Protein AF-A0A535IVY0-F1 (afdb_monomer_lite)

Structure (mmCIF, N/CA/C/O backbone):
data_AF-A0A535IVY0-F1
#
_entry.id   AF-A0A535IVY0-F1
#
loop_
_atom_site.group_PDB
_atom_site.id
_atom_site.type_symbol
_atom_site.label_atom_id
_atom_site.label_alt_id
_atom_site.label_comp_id
_atom_site.label_asym_id
_atom_site.label_entity_id
_atom_site.label_seq_id
_atom_site.pdbx_PDB_ins_code
_atom_site.Cartn_x
_atom_site.Cartn_y
_atom_site.Cartn_z
_atom_site.occupancy
_atom_site.B_iso_or_equiv
_atom_site.auth_seq_id
_atom_site.auth_comp_id
_atom_site.auth_asym_id
_atom_site.auth_atom_id
_atom_site.pdbx_PDB_model_num
ATOM 1 N N . MET A 1 1 ? -4.125 19.158 5.532 1.00 38.88 1 MET A N 1
ATOM 2 C CA . MET A 1 1 ? -4.877 18.441 4.477 1.00 38.88 1 MET A CA 1
ATOM 3 C C . MET A 1 1 ? -4.078 18.517 3.187 1.00 38.88 1 MET A C 1
ATOM 5 O O . MET A 1 1 ? -4.026 19.608 2.637 1.00 38.88 1 MET A O 1
ATOM 9 N N . PRO A 1 2 ? -3.445 17.437 2.695 1.00 44.94 2 PRO A N 1
ATOM 10 C CA . PRO A 1 2 ? -3.059 17.399 1.290 1.00 44.94 2 PRO A CA 1
ATOM 11 C C . PRO A 1 2 ? -4.347 17.344 0.459 1.00 44.94 2 PRO A C 1
ATOM 13 O O . PRO A 1 2 ? -5.183 16.457 0.659 1.00 44.94 2 PRO A O 1
ATOM 16 N N . SER A 1 3 ? -4.539 18.325 -0.420 1.00 52.81 3 SER A N 1
ATOM 17 C CA . SER A 1 3 ? -5.663 18.374 -1.357 1.00 52.81 3 SER A CA 1
ATOM 18 C C . SER A 1 3 ? -5.655 17.147 -2.284 1.00 52.81 3 SER A C 1
ATOM 20 O O . SER A 1 3 ? -4.647 16.450 -2.422 1.00 52.81 3 SER A O 1
ATOM 22 N N . ARG A 1 4 ? -6.787 16.858 -2.948 1.00 54.03 4 ARG A N 1
ATOM 23 C CA . ARG A 1 4 ? -6.823 15.827 -4.011 1.00 54.03 4 ARG A CA 1
ATOM 24 C C . ARG A 1 4 ? -5.786 16.125 -5.100 1.00 54.03 4 ARG A C 1
ATOM 26 O O . ARG A 1 4 ? -5.115 15.215 -5.565 1.00 54.03 4 ARG A O 1
ATOM 33 N N . GLU A 1 5 ? -5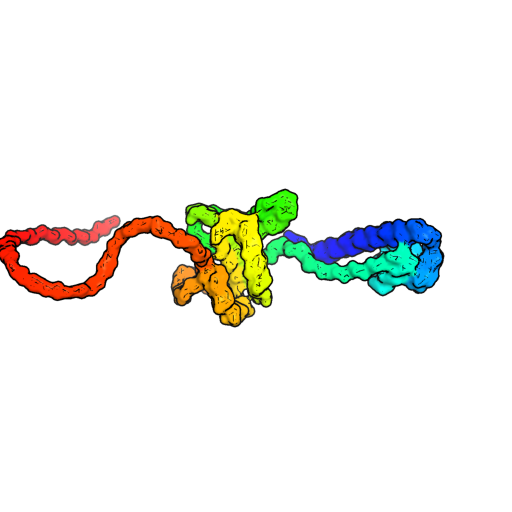.639 17.403 -5.420 1.00 56.72 5 GLU A N 1
ATOM 34 C CA . GLU A 1 5 ? -4.628 18.001 -6.294 1.00 56.72 5 GLU A CA 1
ATOM 35 C C . GLU A 1 5 ? -3.201 17.573 -5.905 1.00 56.72 5 GLU A C 1
ATOM 37 O O . GLU A 1 5 ? -2.540 16.897 -6.693 1.00 56.72 5 GLU A O 1
ATOM 42 N N . GLY A 1 6 ? -2.797 17.763 -4.642 1.00 72.06 6 GLY A N 1
ATOM 43 C CA . GLY A 1 6 ? -1.487 17.317 -4.151 1.00 72.06 6 GLY A CA 1
ATOM 44 C C . GLY A 1 6 ? -1.231 15.803 -4.263 1.00 72.06 6 GLY A C 1
ATOM 45 O O . GLY A 1 6 ? -0.081 15.381 -4.370 1.00 72.06 6 GLY A O 1
ATOM 46 N N . ARG A 1 7 ? -2.272 14.952 -4.298 1.00 69.12 7 ARG A N 1
ATOM 47 C CA . ARG A 1 7 ? -2.096 13.508 -4.570 1.00 69.12 7 ARG A CA 1
ATOM 48 C C . ARG A 1 7 ? -1.786 13.226 -6.040 1.00 69.12 7 ARG A C 1
ATOM 50 O O . ARG A 1 7 ? -0.961 12.357 -6.318 1.00 69.12 7 ARG A O 1
ATOM 57 N N . PHE A 1 8 ? -2.419 13.941 -6.971 1.00 79.12 8 PHE A N 1
ATOM 58 C CA . PHE A 1 8 ? -2.124 13.813 -8.402 1.00 79.12 8 PHE A CA 1
ATOM 59 C C . PHE A 1 8 ? -0.727 14.350 -8.735 1.00 79.12 8 PHE A C 1
ATOM 61 O O . PHE A 1 8 ? 0.003 13.722 -9.503 1.00 79.12 8 PHE A O 1
ATOM 68 N N . GLU A 1 9 ? -0.303 15.439 -8.092 1.00 81.81 9 GLU A N 1
ATOM 69 C CA . GLU A 1 9 ? 1.069 15.952 -8.186 1.00 81.81 9 GLU A CA 1
ATOM 70 C C . GLU A 1 9 ? 2.090 14.942 -7.649 1.00 81.81 9 GLU A C 1
ATOM 72 O O . GLU A 1 9 ? 3.038 14.589 -8.350 1.00 81.81 9 GLU A O 1
ATOM 77 N N . GLN A 1 10 ? 1.876 14.397 -6.445 1.00 79.62 10 GLN A N 1
ATOM 78 C CA . GLN A 1 10 ? 2.749 13.369 -5.867 1.00 79.62 10 GLN A CA 1
ATOM 79 C C . GLN A 1 10 ? 2.831 12.111 -6.742 1.00 79.62 10 GLN A C 1
ATOM 81 O O . GLN A 1 10 ? 3.927 11.584 -6.944 1.00 79.62 10 GLN A O 1
ATOM 86 N N . ALA A 1 11 ? 1.707 11.657 -7.306 1.00 85.56 11 ALA A N 1
ATOM 87 C CA . ALA A 1 11 ? 1.678 10.546 -8.256 1.00 85.56 11 ALA A CA 1
ATOM 88 C C . ALA A 1 11 ? 2.458 10.874 -9.541 1.00 85.56 11 ALA A C 1
ATOM 90 O O . ALA A 1 11 ? 3.234 10.047 -10.015 1.00 85.56 11 ALA A O 1
ATOM 91 N N . THR A 1 12 ? 2.338 12.100 -10.058 1.00 88.62 12 THR A N 1
ATOM 92 C CA . THR A 1 12 ? 3.088 12.576 -11.233 1.00 88.62 12 THR A CA 1
ATOM 93 C C . THR A 1 12 ? 4.595 12.627 -10.959 1.00 88.62 12 THR A C 1
ATOM 95 O O . THR A 1 12 ? 5.395 12.165 -11.772 1.00 88.62 12 THR A O 1
ATOM 98 N N . LEU A 1 13 ? 5.009 13.122 -9.789 1.00 87.50 13 LEU A N 1
ATOM 99 C CA . LEU A 1 13 ? 6.412 13.145 -9.354 1.00 87.50 13 LEU A CA 1
ATOM 100 C C . LEU A 1 13 ? 6.969 11.737 -9.087 1.00 87.50 13 LEU A C 1
ATOM 102 O O . LEU A 1 13 ? 8.152 11.481 -9.317 1.00 87.50 13 LEU A O 1
ATOM 106 N N . ALA A 1 14 ? 6.145 10.808 -8.598 1.00 88.12 14 ALA A N 1
ATOM 107 C CA . ALA A 1 14 ? 6.514 9.400 -8.471 1.00 88.12 14 ALA A CA 1
ATOM 108 C C . ALA A 1 14 ? 6.694 8.744 -9.852 1.00 88.12 14 ALA A C 1
ATOM 110 O O . ALA A 1 14 ? 7.727 8.122 -10.087 1.00 88.12 14 ALA A O 1
ATOM 111 N N . ALA A 1 15 ? 5.761 8.961 -10.785 1.00 90.38 15 ALA A N 1
ATOM 112 C CA . ALA A 1 15 ? 5.838 8.449 -12.152 1.00 90.38 15 ALA A CA 1
ATOM 113 C C . ALA A 1 15 ? 7.077 8.970 -12.900 1.00 90.38 15 ALA A C 1
ATOM 115 O O . ALA A 1 15 ? 7.814 8.176 -13.481 1.00 90.38 15 ALA A O 1
ATOM 116 N N . ARG A 1 16 ? 7.378 10.276 -12.814 1.00 90.94 16 ARG A N 1
ATOM 117 C CA . ARG A 1 16 ? 8.600 10.866 -13.399 1.00 90.94 16 ARG A CA 1
ATOM 118 C C . ARG A 1 16 ? 9.877 10.222 -12.847 1.00 90.94 16 ARG A C 1
ATOM 120 O O . ARG A 1 16 ? 10.748 9.847 -13.623 1.00 90.94 16 ARG A O 1
ATOM 127 N N . ARG A 1 17 ? 9.974 10.025 -11.526 1.00 91.00 17 ARG A N 1
ATOM 128 C CA . ARG A 1 17 ? 11.118 9.324 -10.903 1.00 91.00 17 ARG A CA 1
ATOM 129 C C . ARG A 1 17 ? 11.207 7.851 -11.318 1.00 91.00 17 ARG A C 1
ATOM 131 O O . ARG A 1 17 ? 12.311 7.340 -11.473 1.00 91.00 17 ARG A O 1
ATOM 138 N N . GLY A 1 18 ? 10.067 7.191 -11.527 1.00 93.25 18 GLY A N 1
ATOM 139 C CA . GLY A 1 18 ? 10.001 5.839 -12.083 1.00 93.25 18 GLY A CA 1
ATOM 140 C C . GLY A 1 18 ? 10.541 5.762 -13.513 1.00 93.25 18 GLY A C 1
ATOM 141 O O . GLY A 1 18 ? 11.357 4.893 -13.800 1.00 93.25 18 GLY A O 1
ATOM 142 N N . LEU A 1 19 ? 10.156 6.703 -14.383 1.00 93.94 19 LEU A N 1
ATOM 143 C CA . LEU A 1 19 ? 10.637 6.773 -15.769 1.00 93.94 19 LEU A CA 1
ATOM 144 C C . LEU A 1 19 ? 12.146 7.040 -15.864 1.00 93.94 19 LEU A C 1
ATOM 146 O O . LEU A 1 19 ? 12.805 6.417 -16.690 1.00 93.94 19 LEU A O 1
ATOM 150 N N . VAL A 1 20 ? 12.703 7.911 -15.012 1.00 95.00 20 VAL A N 1
ATOM 151 C CA . VAL A 1 20 ? 14.161 8.138 -14.947 1.00 95.00 20 VAL A CA 1
ATOM 152 C C . VAL A 1 20 ? 14.895 6.853 -14.559 1.00 95.00 20 VAL A C 1
ATOM 154 O O . VAL A 1 20 ? 15.796 6.430 -15.277 1.00 95.00 20 VAL A O 1
ATOM 157 N N . ARG A 1 21 ? 14.460 6.175 -13.487 1.00 96.06 21 ARG A N 1
ATOM 158 C CA . ARG A 1 21 ? 15.073 4.912 -13.042 1.00 96.06 21 ARG A CA 1
ATOM 159 C C . ARG A 1 21 ? 14.985 3.810 -14.101 1.00 96.06 21 ARG A C 1
ATOM 161 O O . ARG A 1 21 ? 15.971 3.130 -14.358 1.00 96.06 21 ARG A O 1
ATOM 168 N N . PHE A 1 22 ? 13.827 3.665 -14.743 1.00 96.25 22 PHE A N 1
ATOM 169 C CA . PHE A 1 22 ? 13.648 2.726 -15.850 1.00 96.25 22 PHE A CA 1
ATOM 170 C C . PHE A 1 22 ? 14.594 3.044 -17.021 1.00 96.25 22 PHE A C 1
ATOM 172 O O . PHE A 1 22 ? 15.202 2.140 -17.589 1.00 96.25 22 PHE A O 1
ATOM 179 N N . GLY A 1 23 ? 14.766 4.328 -17.356 1.00 97.62 23 GLY A N 1
ATOM 180 C CA . GLY A 1 23 ? 15.717 4.776 -18.373 1.00 97.62 23 GLY A CA 1
ATOM 181 C C . GLY A 1 23 ? 17.166 4.401 -18.052 1.00 97.62 23 GLY A C 1
ATOM 182 O O . GLY A 1 23 ? 17.882 3.905 -18.924 1.00 97.62 23 GLY A O 1
ATOM 183 N N . GLU A 1 24 ? 17.585 4.566 -16.796 1.00 98.00 24 GLU A N 1
ATOM 184 C CA . GLU A 1 24 ? 18.908 4.154 -16.311 1.00 98.00 24 GLU A CA 1
ATOM 185 C C . GLU A 1 24 ? 19.113 2.631 -16.382 1.00 98.00 24 GLU A C 1
ATOM 187 O O . GLU A 1 24 ? 20.182 2.175 -16.792 1.00 98.00 24 GLU A O 1
ATOM 192 N N . GLU A 1 25 ? 18.099 1.840 -16.018 1.00 98.19 25 GLU A N 1
ATOM 193 C CA . GLU A 1 25 ? 18.123 0.373 -16.101 1.00 98.19 25 GLU A CA 1
ATOM 194 C C . GLU A 1 25 ? 18.220 -0.114 -17.555 1.00 98.19 25 GLU A C 1
ATOM 196 O O . GLU A 1 25 ? 19.098 -0.921 -17.868 1.00 98.19 25 GLU A O 1
ATOM 201 N N . VAL A 1 26 ? 17.410 0.445 -18.464 1.00 98.31 26 VAL A N 1
ATOM 202 C CA . VAL A 1 26 ? 17.487 0.178 -19.913 1.00 98.31 26 VAL A CA 1
ATOM 203 C C . VAL A 1 26 ? 18.855 0.562 -20.475 1.00 98.31 26 VAL A C 1
ATOM 205 O O . VAL A 1 26 ? 19.455 -0.222 -21.209 1.00 98.31 26 VAL A O 1
ATOM 208 N N . ARG A 1 27 ? 19.383 1.742 -20.120 1.00 98.44 27 ARG A N 1
ATOM 209 C CA . ARG A 1 27 ? 20.702 2.198 -20.581 1.00 98.44 27 ARG A CA 1
ATOM 210 C C . ARG A 1 27 ? 21.813 1.255 -20.128 1.00 98.44 27 ARG A C 1
ATOM 212 O O . ARG A 1 27 ? 22.711 0.979 -20.920 1.00 98.44 27 ARG A O 1
ATOM 219 N N . ARG A 1 28 ? 21.761 0.784 -18.877 1.00 98.50 28 ARG A N 1
ATOM 220 C CA . ARG A 1 28 ? 22.737 -0.160 -18.319 1.00 98.50 28 ARG A CA 1
ATOM 221 C C . ARG A 1 28 ? 22.679 -1.492 -19.066 1.00 98.50 28 ARG A C 1
ATOM 223 O O . ARG A 1 28 ? 23.656 -1.837 -19.718 1.00 98.50 28 ARG A O 1
ATOM 230 N N . ALA A 1 29 ? 21.511 -2.135 -19.112 1.00 98.00 29 ALA A N 1
ATOM 231 C CA . ALA A 1 29 ? 21.322 -3.406 -19.816 1.00 98.00 29 ALA A CA 1
ATOM 232 C C . ALA A 1 29 ? 21.724 -3.328 -21.302 1.00 98.00 29 ALA A C 1
ATOM 234 O O . ALA A 1 29 ? 22.368 -4.235 -21.825 1.00 98.00 29 ALA A O 1
ATOM 235 N N . ARG A 1 30 ? 21.427 -2.209 -21.982 1.00 98.50 30 ARG A N 1
ATOM 236 C CA . ARG A 1 30 ? 21.858 -1.983 -23.368 1.00 98.50 30 ARG A CA 1
ATOM 237 C C . ARG A 1 30 ? 23.383 -1.954 -23.514 1.00 98.50 30 ARG A C 1
ATOM 239 O O . ARG A 1 30 ? 23.905 -2.503 -24.484 1.00 98.50 30 ARG A O 1
ATOM 246 N N . LEU A 1 31 ? 24.082 -1.263 -22.611 1.00 98.31 31 LEU A N 1
ATOM 247 C CA . LEU A 1 31 ? 25.542 -1.151 -22.636 1.00 98.31 31 LEU A CA 1
ATOM 248 C C . LEU A 1 31 ? 26.210 -2.480 -22.269 1.00 98.31 31 LEU A C 1
ATOM 250 O O . LEU A 1 31 ? 27.139 -2.879 -22.965 1.00 98.31 31 LEU A O 1
ATOM 254 N N . ASP A 1 32 ? 25.683 -3.190 -21.270 1.00 98.06 32 ASP A N 1
ATOM 255 C CA . ASP A 1 32 ? 26.150 -4.521 -20.865 1.00 98.06 32 ASP A CA 1
ATOM 256 C C . ASP A 1 32 ? 25.985 -5.544 -22.010 1.00 98.06 32 ASP A C 1
ATOM 258 O O . ASP A 1 32 ? 26.857 -6.379 -22.240 1.00 98.06 32 ASP A O 1
ATOM 262 N N . ALA A 1 33 ? 24.910 -5.425 -22.800 1.00 96.62 33 ALA A N 1
ATOM 263 C CA . ALA A 1 33 ? 24.676 -6.210 -24.016 1.00 96.62 33 ALA A CA 1
ATOM 264 C C . ALA A 1 33 ? 25.460 -5.720 -25.259 1.00 96.62 33 ALA A C 1
ATOM 266 O O . ALA A 1 33 ? 25.274 -6.254 -26.355 1.00 96.62 33 ALA A O 1
ATOM 267 N N . GLY A 1 34 ? 26.297 -4.680 -25.142 1.00 97.81 34 GLY A N 1
ATOM 268 C CA . GLY A 1 34 ? 27.083 -4.124 -26.254 1.00 97.81 34 GLY A CA 1
ATOM 269 C C . GLY A 1 34 ? 26.254 -3.485 -27.381 1.00 97.81 34 GLY A C 1
ATOM 270 O O . GLY A 1 34 ? 26.737 -3.327 -28.505 1.00 97.81 34 GLY A O 1
ATOM 271 N N . LEU A 1 35 ? 24.992 -3.129 -27.126 1.00 97.94 35 LEU A N 1
ATOM 272 C CA . LEU A 1 35 ? 24.062 -2.638 -28.143 1.00 97.94 35 LEU A CA 1
ATOM 273 C C . LEU A 1 35 ? 24.146 -1.111 -28.308 1.00 97.94 35 LEU A C 1
ATOM 275 O O . LEU A 1 35 ? 24.165 -0.351 -27.339 1.00 97.94 35 LEU A O 1
ATOM 279 N N . SER A 1 36 ? 24.096 -0.621 -29.549 1.00 98.44 36 SER A N 1
ATOM 280 C CA . SER A 1 36 ? 23.872 0.807 -29.821 1.00 98.44 36 SER A CA 1
ATOM 281 C C . SER A 1 36 ? 22.390 1.176 -29.660 1.00 98.44 36 SER A C 1
ATOM 283 O O . SER A 1 36 ? 21.510 0.328 -29.830 1.00 98.44 36 SER A O 1
ATOM 285 N N . GLN A 1 37 ? 22.086 2.452 -29.385 1.00 98.44 37 GLN A N 1
ATOM 286 C CA . GLN A 1 37 ? 20.694 2.938 -29.332 1.00 98.44 37 GLN A CA 1
ATOM 287 C C . GLN A 1 37 ? 19.945 2.691 -30.654 1.00 98.44 37 GLN A C 1
ATOM 289 O O . GLN A 1 37 ? 18.758 2.376 -30.638 1.00 98.44 37 GLN A O 1
ATOM 294 N N . THR A 1 38 ? 20.638 2.764 -31.796 1.00 98.50 38 THR A N 1
ATOM 295 C CA . THR A 1 38 ? 20.079 2.425 -33.115 1.00 98.50 38 THR A CA 1
ATOM 296 C C . THR A 1 38 ? 19.689 0.954 -33.208 1.00 98.50 38 THR A C 1
ATOM 298 O O . THR A 1 38 ? 18.585 0.651 -33.649 1.00 98.50 38 THR A O 1
ATOM 301 N N . ARG A 1 39 ? 20.553 0.035 -32.753 1.00 98.25 39 ARG A N 1
ATOM 302 C CA . ARG A 1 39 ? 20.271 -1.407 -32.788 1.00 98.25 39 ARG A CA 1
ATOM 303 C C . ARG A 1 39 ? 19.138 -1.789 -31.833 1.00 98.25 39 ARG A C 1
ATOM 305 O O . ARG A 1 39 ? 18.248 -2.527 -32.236 1.00 98.25 39 ARG A O 1
ATOM 312 N N . ALA A 1 40 ? 19.126 -1.237 -30.619 1.00 98.00 40 ALA A N 1
ATOM 313 C CA . ALA A 1 40 ? 18.025 -1.425 -29.672 1.00 98.00 40 ALA A CA 1
ATOM 314 C C . ALA A 1 40 ? 16.696 -0.860 -30.214 1.00 98.00 40 ALA A C 1
ATOM 316 O O . ALA A 1 40 ? 15.660 -1.512 -30.107 1.00 98.00 40 ALA A O 1
ATOM 317 N N . GLY A 1 41 ? 16.731 0.316 -30.852 1.00 98.06 41 GLY A N 1
ATOM 318 C CA . GLY A 1 41 ? 15.558 0.937 -31.471 1.00 98.06 41 GLY A CA 1
ATOM 319 C C . GLY A 1 41 ? 14.965 0.087 -32.593 1.00 98.06 41 GLY A C 1
ATOM 320 O O . GLY A 1 41 ? 13.769 -0.199 -32.565 1.00 98.06 41 GLY A O 1
ATOM 321 N N . LEU A 1 42 ? 15.803 -0.391 -33.520 1.00 98.12 42 LEU A N 1
ATOM 322 C CA . LEU A 1 42 ? 15.385 -1.301 -34.594 1.00 98.12 42 LEU A CA 1
ATOM 323 C C . LEU A 1 42 ? 14.717 -2.567 -34.036 1.00 98.12 42 LEU A C 1
ATOM 325 O O . LEU A 1 42 ? 13.613 -2.899 -34.461 1.00 98.12 42 LEU A O 1
ATOM 329 N N . SER A 1 43 ? 15.325 -3.218 -33.038 1.00 97.44 43 SER A N 1
ATOM 330 C CA . SER A 1 43 ? 14.760 -4.410 -32.386 1.00 97.44 43 SER A CA 1
ATOM 331 C C . SER A 1 43 ? 13.430 -4.143 -31.664 1.00 97.44 43 SER A C 1
ATOM 333 O O . SER A 1 43 ? 12.562 -5.011 -31.630 1.00 97.44 43 SER A O 1
ATOM 335 N N . ALA A 1 44 ? 13.244 -2.946 -31.101 1.00 97.25 44 ALA A N 1
ATOM 336 C CA . ALA A 1 44 ? 12.018 -2.539 -30.410 1.00 97.25 44 ALA A CA 1
ATOM 337 C C . ALA A 1 44 ? 10.945 -1.914 -31.332 1.00 97.25 44 ALA A C 1
ATOM 339 O O . ALA A 1 44 ? 9.837 -1.613 -30.874 1.00 97.25 44 ALA A O 1
ATOM 340 N N . GLY A 1 45 ? 11.254 -1.690 -32.615 1.00 97.31 45 GLY A N 1
ATOM 341 C CA . GLY A 1 45 ? 10.378 -0.996 -33.563 1.00 97.31 45 GLY A CA 1
ATOM 342 C C . GLY A 1 45 ? 10.185 0.497 -33.257 1.00 97.31 45 GLY A C 1
ATOM 343 O O . GLY A 1 45 ? 9.083 1.017 -33.432 1.00 97.31 45 GLY A O 1
ATOM 344 N N . VAL A 1 46 ? 11.224 1.181 -32.762 1.00 96.75 46 VAL A N 1
ATOM 345 C CA . VAL A 1 46 ? 11.224 2.622 -32.434 1.00 96.75 46 VAL A CA 1
ATOM 346 C C . VAL A 1 46 ? 12.501 3.316 -32.930 1.00 96.75 46 VAL A C 1
ATOM 348 O O . VAL A 1 46 ? 13.506 2.675 -33.226 1.00 96.75 46 VAL A O 1
ATOM 351 N N . SER A 1 47 ? 12.504 4.649 -33.016 1.00 97.44 47 SER A N 1
ATOM 352 C CA . SER A 1 47 ? 13.705 5.386 -33.437 1.00 97.44 47 SER A CA 1
ATOM 353 C C . SER A 1 47 ? 14.790 5.407 -32.350 1.00 97.44 47 SER A C 1
ATOM 355 O O . SER A 1 47 ? 14.492 5.399 -31.154 1.00 97.44 47 SER A O 1
ATOM 357 N N . HIS A 1 48 ? 16.062 5.526 -32.749 1.00 97.31 48 HIS A N 1
ATOM 358 C CA . HIS A 1 48 ? 17.178 5.707 -31.805 1.00 97.31 48 HIS A CA 1
ATOM 359 C C . HIS A 1 48 ? 16.959 6.933 -30.892 1.00 97.31 48 HIS A C 1
ATOM 361 O O . HIS A 1 48 ? 17.300 6.912 -29.713 1.00 97.31 48 HIS A O 1
ATOM 367 N N . THR A 1 49 ? 16.333 7.995 -31.415 1.00 97.25 49 THR A N 1
ATOM 368 C CA . THR A 1 49 ? 15.986 9.207 -30.661 1.00 97.25 49 THR A CA 1
ATOM 369 C C . THR A 1 49 ? 14.933 8.920 -29.591 1.00 97.25 49 THR A C 1
ATOM 371 O O . THR A 1 49 ? 14.994 9.488 -28.502 1.00 97.25 49 THR A O 1
ATOM 374 N N . GLN A 1 50 ? 13.983 8.020 -29.865 1.00 96.44 50 GLN A N 1
ATOM 375 C CA . GLN A 1 50 ? 13.018 7.563 -28.868 1.00 96.44 50 GLN A CA 1
ATOM 376 C C . GLN A 1 50 ? 13.705 6.727 -27.780 1.00 96.44 50 GLN A C 1
ATOM 378 O O . GLN A 1 50 ? 13.458 6.987 -26.606 1.00 96.44 50 GLN A O 1
ATOM 383 N N . VAL A 1 51 ? 14.626 5.822 -28.137 1.00 97.56 51 VAL A N 1
ATOM 384 C CA . VAL A 1 51 ? 15.468 5.098 -27.159 1.00 97.56 51 VAL A CA 1
ATOM 385 C C . VAL A 1 51 ? 16.254 6.077 -26.279 1.00 97.56 51 VAL A C 1
ATOM 387 O O . VAL A 1 51 ? 16.199 5.984 -25.059 1.00 97.56 51 VAL A O 1
ATOM 390 N N . SER A 1 52 ? 16.893 7.089 -26.872 1.00 97.81 52 SER A N 1
ATOM 391 C CA . SER A 1 52 ? 17.636 8.121 -26.135 1.00 97.81 52 SER A CA 1
ATOM 392 C C . SER A 1 52 ? 16.761 8.899 -25.136 1.00 97.81 52 SER A C 1
ATOM 394 O O . SER A 1 52 ? 17.141 9.082 -23.979 1.00 97.81 52 SER A O 1
ATOM 396 N N . ARG A 1 53 ? 15.535 9.288 -25.523 1.00 96.81 53 ARG A N 1
ATOM 397 C CA . ARG A 1 53 ? 14.575 9.944 -24.609 1.00 96.81 53 ARG A CA 1
ATOM 398 C C . ARG A 1 53 ? 14.027 9.015 -23.519 1.00 96.81 53 ARG A C 1
ATOM 400 O O . ARG A 1 53 ? 13.603 9.507 -22.476 1.00 96.81 53 ARG A O 1
ATOM 407 N N . ILE A 1 54 ? 13.988 7.703 -23.755 1.00 96.50 54 ILE A N 1
ATOM 408 C CA . ILE A 1 54 ? 13.638 6.703 -22.732 1.00 96.50 54 ILE A CA 1
ATOM 409 C C . ILE A 1 54 ? 14.774 6.591 -21.720 1.00 96.50 54 ILE A C 1
ATOM 411 O O . ILE A 1 54 ? 14.525 6.728 -20.529 1.00 96.50 54 ILE A O 1
ATOM 415 N N . GLU A 1 55 ? 16.014 6.432 -22.187 1.00 98.00 55 GLU A N 1
ATOM 416 C CA . GLU A 1 55 ? 17.209 6.348 -21.335 1.00 98.00 55 GLU A CA 1
ATOM 417 C C . GLU A 1 55 ? 17.430 7.604 -20.483 1.00 98.00 55 GLU A C 1
ATOM 419 O O . GLU A 1 55 ? 17.948 7.516 -19.375 1.00 98.00 55 GLU A O 1
ATOM 424 N N . ALA A 1 56 ? 17.007 8.770 -20.978 1.00 96.06 56 ALA A N 1
ATOM 425 C CA . ALA A 1 56 ? 17.025 10.033 -20.242 1.00 96.06 56 ALA A CA 1
ATOM 426 C C . ALA A 1 56 ? 15.785 10.272 -19.349 1.00 96.06 56 ALA A C 1
ATOM 428 O O . ALA A 1 56 ? 15.689 11.324 -18.718 1.00 96.06 56 ALA A O 1
ATOM 429 N N . GLY A 1 57 ? 14.795 9.370 -19.339 1.00 94.31 57 GLY A N 1
ATOM 430 C CA . GLY A 1 57 ? 13.538 9.536 -18.595 1.00 94.31 57 GLY A CA 1
ATOM 431 C C . GLY A 1 57 ? 12.675 10.733 -19.028 1.00 94.31 57 GLY A C 1
ATOM 432 O O . GLY A 1 57 ? 11.780 11.143 -18.290 1.00 94.31 57 GLY A O 1
ATOM 433 N N . SER A 1 58 ? 12.931 11.320 -20.203 1.00 92.88 58 SER A N 1
ATOM 434 C CA . SER A 1 58 ? 12.365 12.610 -20.634 1.00 92.88 58 SER A CA 1
ATOM 435 C C . SER A 1 58 ? 11.079 12.498 -21.467 1.00 92.88 58 SER A C 1
ATOM 437 O O . SER A 1 58 ? 10.439 13.507 -21.768 1.00 92.88 58 SER A O 1
ATOM 439 N N . SER A 1 59 ? 10.651 11.280 -21.815 1.00 85.69 59 SER A N 1
ATOM 440 C CA . SER A 1 59 ? 9.395 11.035 -22.542 1.00 85.69 59 SER A CA 1
ATOM 441 C C . SER A 1 59 ? 8.172 11.019 -21.615 1.00 85.69 59 SER A C 1
ATOM 443 O O . SER A 1 59 ? 7.797 9.972 -21.095 1.00 85.69 59 SER A O 1
ATOM 445 N N . ALA A 1 60 ? 7.492 12.158 -21.463 1.00 75.88 60 ALA A N 1
ATOM 446 C CA . ALA A 1 60 ? 6.292 12.272 -20.618 1.00 75.88 60 ALA A CA 1
ATOM 447 C C . ALA A 1 60 ? 5.064 11.464 -21.102 1.00 75.88 60 ALA A C 1
ATOM 449 O O . ALA A 1 60 ? 4.188 11.160 -20.298 1.00 75.88 60 ALA A O 1
ATOM 450 N N . HIS A 1 61 ? 4.992 11.119 -22.394 1.00 84.25 61 HIS A N 1
ATOM 451 C CA . HIS A 1 61 ? 3.812 10.514 -23.038 1.00 84.25 61 HIS A CA 1
ATOM 452 C C . HIS A 1 61 ? 4.103 9.160 -23.706 1.00 84.25 61 HIS A C 1
ATOM 454 O O . HIS A 1 61 ? 3.477 8.810 -24.705 1.00 84.25 61 HIS A O 1
ATOM 460 N N . ILE A 1 62 ? 5.085 8.404 -23.209 1.00 88.88 62 ILE A N 1
ATOM 461 C CA . ILE A 1 62 ? 5.410 7.098 -23.791 1.00 88.88 62 ILE A CA 1
ATOM 462 C C . ILE A 1 62 ? 4.442 6.003 -23.322 1.00 88.88 62 ILE A C 1
ATOM 464 O O . ILE A 1 62 ? 4.151 5.871 -22.134 1.00 88.88 62 ILE A O 1
ATOM 468 N N . GLY A 1 63 ? 3.951 5.196 -24.265 1.00 92.69 63 GLY A N 1
ATOM 469 C CA . GLY A 1 63 ? 3.050 4.089 -23.959 1.00 92.69 63 GLY A CA 1
ATOM 470 C C . GLY A 1 63 ? 3.766 2.916 -23.283 1.00 92.69 63 GLY A C 1
ATOM 471 O O . GLY A 1 63 ? 4.885 2.561 -23.655 1.00 92.69 63 GLY A O 1
ATOM 472 N N . ILE A 1 64 ? 3.078 2.243 -22.355 1.00 94.38 64 ILE A N 1
ATOM 473 C CA . ILE A 1 64 ? 3.567 1.035 -21.658 1.00 94.38 64 ILE A CA 1
ATOM 474 C C . ILE A 1 64 ? 4.089 -0.026 -22.642 1.00 94.38 64 ILE A C 1
ATOM 476 O O . ILE A 1 64 ? 5.144 -0.611 -22.420 1.00 94.38 64 ILE A O 1
ATOM 480 N N . VAL A 1 65 ? 3.399 -0.226 -23.770 1.00 96.06 65 VAL A N 1
ATOM 481 C CA . VAL A 1 65 ? 3.801 -1.182 -24.819 1.00 96.06 65 VAL A CA 1
ATOM 482 C C . VAL A 1 65 ? 5.154 -0.818 -25.447 1.00 96.06 65 VAL A C 1
ATOM 484 O O . VAL A 1 65 ? 5.935 -1.706 -25.775 1.00 96.06 65 VAL A O 1
ATOM 487 N N . GLN A 1 66 ? 5.466 0.473 -25.598 1.00 95.38 66 GLN A N 1
ATOM 488 C CA . GLN A 1 66 ? 6.755 0.920 -26.138 1.00 95.38 66 GLN A CA 1
ATOM 489 C C . GLN A 1 66 ? 7.880 0.735 -25.111 1.00 95.38 66 GLN A C 1
ATOM 491 O O . GLN A 1 66 ? 8.961 0.287 -25.483 1.00 95.38 66 GLN A O 1
ATOM 496 N N . LEU A 1 67 ? 7.612 1.007 -23.827 1.00 96.38 67 LEU A N 1
ATOM 497 C CA . LEU A 1 67 ? 8.550 0.712 -22.737 1.00 96.38 67 LEU A CA 1
ATOM 498 C C . LEU A 1 67 ? 8.867 -0.791 -22.676 1.00 96.38 67 LEU A C 1
ATOM 500 O O . LEU A 1 67 ? 10.037 -1.160 -22.637 1.00 96.38 67 LEU A O 1
ATOM 504 N N . ALA A 1 68 ? 7.848 -1.654 -22.760 1.00 97.81 68 ALA A N 1
ATOM 505 C CA . ALA A 1 68 ? 8.017 -3.108 -22.760 1.00 97.81 68 ALA A CA 1
ATOM 506 C C . ALA A 1 68 ? 8.847 -3.608 -23.956 1.00 97.81 68 ALA A C 1
ATOM 508 O O . ALA A 1 68 ? 9.744 -4.426 -23.780 1.00 97.81 68 ALA A O 1
ATOM 509 N N . ARG A 1 69 ? 8.608 -3.082 -25.169 1.00 97.88 69 ARG A N 1
ATOM 510 C CA . ARG A 1 69 ? 9.405 -3.431 -26.362 1.00 97.88 69 ARG A CA 1
ATOM 511 C C . ARG A 1 69 ? 10.872 -3.025 -26.230 1.00 97.88 69 ARG A C 1
ATOM 513 O O . ARG A 1 69 ? 11.744 -3.793 -26.621 1.00 97.88 69 ARG A O 1
ATOM 520 N N . VAL A 1 70 ? 11.147 -1.839 -25.684 1.00 97.88 70 VAL A N 1
ATOM 521 C CA . VAL A 1 70 ? 12.523 -1.361 -25.480 1.00 97.88 70 VAL A CA 1
ATOM 522 C C . VAL A 1 70 ? 13.228 -2.140 -24.368 1.00 97.88 70 VAL A C 1
ATOM 524 O O . VAL A 1 70 ? 14.395 -2.471 -24.539 1.00 97.88 70 VAL A O 1
ATOM 527 N N . ALA A 1 71 ? 12.524 -2.507 -23.291 1.00 98.19 71 ALA A N 1
ATOM 528 C CA . ALA A 1 71 ? 13.035 -3.422 -22.269 1.00 98.19 71 ALA A CA 1
ATOM 529 C C . ALA A 1 71 ? 13.405 -4.791 -22.876 1.00 98.19 71 ALA A C 1
ATOM 531 O O . ALA A 1 71 ? 14.552 -5.222 -22.765 1.00 98.19 71 ALA A O 1
ATOM 532 N N . ALA A 1 72 ? 12.481 -5.419 -23.610 1.00 98.19 72 ALA A N 1
ATOM 533 C CA . ALA A 1 72 ? 12.706 -6.720 -24.241 1.00 98.19 72 ALA A CA 1
ATOM 534 C C . ALA A 1 72 ? 13.872 -6.695 -25.247 1.00 98.19 72 ALA A C 1
ATOM 536 O O . ALA A 1 72 ? 14.684 -7.61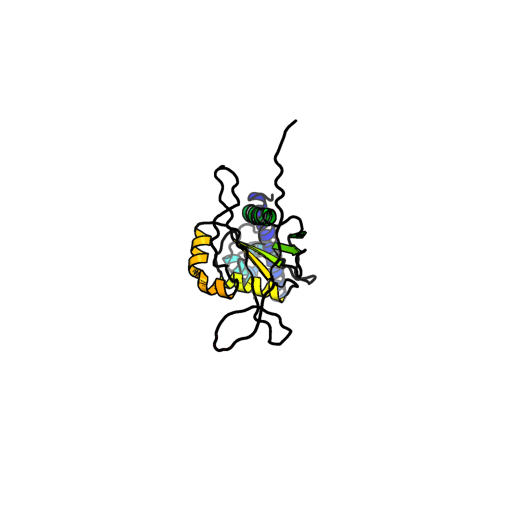7 -25.281 1.00 98.19 72 ALA A O 1
ATOM 537 N N . ALA A 1 73 ? 14.016 -5.608 -26.015 1.00 98.12 73 ALA A N 1
ATOM 538 C CA . ALA A 1 73 ? 15.120 -5.414 -26.957 1.00 98.12 73 ALA A CA 1
ATOM 539 C C . ALA A 1 73 ? 16.514 -5.321 -26.303 1.00 98.12 73 ALA A C 1
ATOM 541 O O . ALA A 1 73 ? 17.515 -5.446 -27.011 1.00 98.12 73 ALA A O 1
ATOM 542 N N . VAL A 1 74 ? 16.588 -5.106 -24.983 1.00 98.06 74 VAL A N 1
ATOM 543 C CA . VAL A 1 74 ? 17.833 -5.098 -24.193 1.00 98.06 74 VAL A CA 1
ATOM 544 C C . VAL A 1 74 ? 17.892 -6.241 -23.166 1.00 98.06 74 VAL A C 1
ATOM 546 O O . VAL A 1 74 ? 18.749 -6.229 -22.289 1.00 98.06 74 VAL A O 1
ATOM 549 N N . GLY A 1 75 ? 17.003 -7.238 -23.275 1.00 97.56 75 GLY A N 1
ATOM 550 C CA . GLY A 1 75 ? 16.988 -8.428 -22.413 1.00 97.56 75 GLY A CA 1
ATOM 551 C C . GLY A 1 75 ? 16.283 -8.264 -21.060 1.00 97.56 75 GLY A C 1
ATOM 552 O O . GLY A 1 75 ? 16.460 -9.107 -20.185 1.00 97.56 75 GLY A O 1
ATOM 553 N N . LEU A 1 76 ? 15.491 -7.204 -20.872 1.00 98.06 76 LEU A N 1
ATOM 554 C CA . LEU A 1 76 ? 14.703 -6.949 -19.660 1.00 98.06 76 LEU A CA 1
ATOM 555 C C . LEU A 1 76 ? 13.217 -7.295 -19.863 1.00 98.06 76 LEU A C 1
ATOM 557 O O . LEU A 1 76 ? 12.683 -7.142 -20.960 1.00 98.06 76 LEU A O 1
ATOM 561 N N . ASP A 1 77 ? 12.525 -7.670 -18.785 1.00 96.81 77 ASP A N 1
ATOM 562 C CA . ASP A 1 77 ? 11.064 -7.840 -18.756 1.00 96.81 77 ASP A CA 1
ATOM 563 C C . ASP A 1 77 ? 10.396 -6.739 -17.908 1.00 96.81 77 ASP A C 1
ATOM 565 O O . ASP A 1 77 ? 10.872 -6.393 -16.823 1.00 96.81 77 ASP A O 1
ATOM 569 N N . LEU A 1 78 ? 9.289 -6.169 -18.397 1.00 96.38 78 LEU A N 1
ATOM 570 C CA . LEU A 1 78 ? 8.595 -5.041 -17.767 1.00 96.38 78 LEU A CA 1
ATOM 571 C C . LEU A 1 78 ? 7.331 -5.499 -17.024 1.00 96.38 78 LEU A C 1
ATOM 573 O O . LEU A 1 78 ? 6.230 -5.521 -17.573 1.00 96.38 78 LEU A O 1
ATOM 577 N N . SER A 1 79 ? 7.468 -5.758 -15.723 1.00 94.31 79 SER A N 1
ATOM 578 C CA . SER A 1 79 ? 6.335 -6.031 -14.825 1.00 94.31 79 SER A CA 1
ATOM 579 C C . SER A 1 79 ? 5.782 -4.744 -14.194 1.00 94.31 79 SER A C 1
ATOM 581 O O . SER A 1 79 ? 6.399 -4.172 -13.295 1.00 94.31 79 SER A O 1
ATOM 583 N N . ILE A 1 80 ? 4.556 -4.352 -14.556 1.00 92.06 80 ILE A N 1
ATOM 584 C CA . ILE A 1 80 ? 3.814 -3.261 -13.897 1.00 92.06 80 ILE A CA 1
ATOM 585 C C . ILE A 1 80 ? 2.822 -3.838 -12.882 1.00 92.06 80 ILE A C 1
ATOM 587 O O . ILE A 1 80 ? 2.048 -4.740 -13.195 1.00 92.06 80 ILE A O 1
ATOM 591 N N . ARG A 1 81 ? 2.812 -3.292 -11.660 1.00 88.12 81 ARG A N 1
ATOM 592 C CA . ARG A 1 81 ? 1.869 -3.668 -10.595 1.00 88.12 81 ARG A CA 1
ATOM 593 C C . ARG A 1 81 ? 1.297 -2.423 -9.931 1.00 88.12 81 ARG A C 1
ATOM 595 O O . ARG A 1 81 ? 2.047 -1.545 -9.510 1.00 88.12 81 ARG A O 1
ATOM 602 N N . ALA A 1 82 ? -0.027 -2.366 -9.812 1.00 83.12 82 ALA A N 1
ATOM 603 C CA . ALA A 1 82 ? -0.697 -1.370 -8.990 1.00 83.12 82 ALA A CA 1
ATOM 604 C C . ALA A 1 82 ? -0.683 -1.840 -7.531 1.00 83.12 82 ALA A C 1
ATOM 606 O O . ALA A 1 82 ? -1.239 -2.889 -7.205 1.00 83.12 82 ALA A O 1
ATOM 607 N N . TYR A 1 83 ? -0.060 -1.057 -6.658 1.00 72.38 83 TYR A N 1
ATOM 608 C CA . TYR A 1 83 ? -0.154 -1.246 -5.214 1.00 72.38 83 TYR A CA 1
ATOM 609 C C . TYR A 1 83 ? -1.239 -0.317 -4.660 1.00 72.38 83 TYR A C 1
ATOM 611 O O . TYR A 1 83 ? -1.417 0.782 -5.200 1.00 72.38 83 TYR A O 1
ATOM 619 N N . PRO A 1 84 ? -1.961 -0.702 -3.590 1.00 71.44 84 PRO A N 1
ATOM 620 C CA . PRO A 1 84 ? -2.694 0.288 -2.814 1.00 71.44 84 PRO A CA 1
ATOM 621 C C . PRO A 1 84 ? -1.700 1.376 -2.391 1.00 71.44 84 PRO A C 1
ATOM 623 O O . PRO A 1 84 ? -0.595 1.067 -1.941 1.00 71.44 84 PRO A O 1
ATOM 626 N N . GLY A 1 85 ? -2.070 2.643 -2.588 1.00 66.06 85 GLY A N 1
ATOM 627 C CA . GLY A 1 85 ? -1.257 3.757 -2.102 1.00 66.06 85 GLY A CA 1
ATOM 628 C C . GLY A 1 85 ? -1.054 3.656 -0.585 1.00 66.06 85 GLY A C 1
ATOM 629 O O . GLY A 1 85 ? -1.834 2.959 0.071 1.00 66.06 85 GLY A O 1
ATOM 630 N N . PRO A 1 86 ? -0.040 4.339 -0.018 1.00 55.72 86 PRO A N 1
ATOM 631 C CA . PRO A 1 86 ? 0.125 4.396 1.433 1.00 55.72 86 PRO A CA 1
ATOM 632 C C . PRO A 1 86 ? -1.208 4.797 2.063 1.00 55.72 86 PRO A C 1
ATOM 634 O O . PRO A 1 86 ? -1.859 5.714 1.543 1.00 55.72 86 PRO A O 1
ATOM 637 N N . ASP A 1 87 ? -1.617 4.084 3.121 1.00 53.38 87 ASP A N 1
ATOM 638 C CA . ASP A 1 87 ? -2.926 4.288 3.742 1.00 53.38 87 ASP A CA 1
ATOM 639 C C . ASP A 1 87 ? -3.096 5.790 4.005 1.00 53.38 87 ASP A C 1
ATOM 641 O O . ASP A 1 87 ? -2.242 6.411 4.651 1.00 53.38 87 ASP A O 1
ATOM 645 N N . PRO A 1 88 ? -4.107 6.428 3.389 1.00 51.50 88 PRO A N 1
ATOM 646 C CA . PRO A 1 88 ? -4.168 7.873 3.361 1.00 51.50 88 PRO A CA 1
ATOM 647 C C . PRO A 1 88 ? -4.289 8.374 4.792 1.00 51.50 88 PRO A C 1
ATOM 649 O O . PRO A 1 88 ? -5.181 7.906 5.497 1.00 51.50 88 PRO A O 1
ATOM 652 N N . ILE A 1 89 ? -3.433 9.346 5.160 1.00 50.03 89 ILE A N 1
ATOM 653 C CA . ILE A 1 89 ? -3.493 10.138 6.405 1.00 50.03 89 ILE A CA 1
ATOM 654 C C . ILE A 1 89 ? -4.941 10.168 6.886 1.00 50.03 89 ILE A C 1
ATOM 656 O O . ILE A 1 89 ? -5.775 10.764 6.194 1.00 50.03 89 ILE A O 1
ATOM 660 N N . ARG A 1 90 ? -5.190 9.431 7.982 1.00 60.12 90 ARG A N 1
ATOM 661 C CA . ARG A 1 90 ? -6.482 8.838 8.372 1.00 60.12 90 ARG A CA 1
ATOM 662 C C . ARG A 1 90 ? -7.684 9.600 7.826 1.00 60.12 90 ARG A C 1
ATOM 664 O O . ARG A 1 90 ? -7.848 10.788 8.115 1.00 60.12 90 ARG A O 1
ATOM 671 N N . ASP A 1 91 ? -8.554 8.910 7.086 1.00 68.25 91 ASP A N 1
ATOM 672 C CA . ASP A 1 91 ? -9.786 9.522 6.582 1.00 68.25 91 ASP A CA 1
ATOM 673 C C . ASP A 1 91 ? -10.565 10.173 7.749 1.00 68.25 91 ASP A C 1
ATOM 675 O O . ASP A 1 91 ? -10.587 9.656 8.869 1.00 68.25 91 ASP A O 1
ATOM 679 N N . LEU A 1 92 ? -11.167 11.349 7.517 1.00 77.50 92 LEU A N 1
ATOM 680 C CA . LEU A 1 92 ? -11.832 12.119 8.579 1.00 77.50 92 LEU A CA 1
ATOM 681 C C . LEU A 1 92 ? -12.895 11.302 9.325 1.00 77.50 92 LEU A C 1
ATOM 683 O O . LEU A 1 92 ? -13.122 11.535 10.508 1.00 77.50 92 LEU A O 1
ATOM 687 N N . GLY A 1 93 ? -13.559 10.368 8.647 1.00 84.00 93 GLY A N 1
ATOM 688 C CA . GLY A 1 93 ? -14.488 9.405 9.221 1.00 84.00 93 GLY A CA 1
ATOM 689 C C . GLY A 1 93 ? -13.812 8.392 10.143 1.00 84.00 93 GLY A C 1
ATOM 690 O O . GLY A 1 93 ? -14.374 8.110 11.196 1.00 84.00 93 GLY A O 1
ATOM 691 N N . HIS A 1 94 ? -12.611 7.906 9.820 1.00 87.69 94 HIS A N 1
ATOM 692 C CA . HIS A 1 94 ? -11.819 7.043 10.706 1.00 87.69 94 HIS A CA 1
ATOM 693 C C . HIS A 1 94 ? -11.366 7.810 11.964 1.00 87.69 94 HIS A C 1
ATOM 695 O O . HIS A 1 94 ? -11.580 7.338 13.080 1.00 87.69 94 HIS A O 1
ATOM 701 N N . LEU A 1 95 ? -10.849 9.040 11.820 1.00 88.69 95 LEU A N 1
ATOM 702 C CA . LEU A 1 95 ? -10.523 9.901 12.973 1.00 88.69 95 LEU A CA 1
ATOM 703 C C . LEU A 1 95 ? -11.752 10.187 13.847 1.00 88.69 95 LEU A C 1
ATOM 705 O O . LEU A 1 95 ? -11.702 10.023 15.063 1.00 88.69 95 LEU A O 1
ATOM 709 N N . ARG A 1 96 ? -12.884 10.554 13.233 1.00 89.19 96 ARG A N 1
ATOM 710 C CA . ARG A 1 96 ? -14.161 10.758 13.940 1.00 89.19 96 ARG A CA 1
ATOM 711 C C . ARG A 1 96 ? -14.675 9.475 14.594 1.00 89.19 96 ARG A C 1
ATOM 713 O O . ARG A 1 96 ? -15.331 9.554 15.627 1.00 89.19 96 ARG A O 1
ATOM 720 N N . LEU A 1 97 ? -14.428 8.303 14.011 1.00 93.44 97 LEU A N 1
ATOM 721 C CA . LEU A 1 97 ? -14.838 7.023 14.583 1.00 93.44 97 LEU A CA 1
ATOM 722 C C . LEU A 1 97 ? -14.066 6.730 15.872 1.00 93.44 97 LEU A C 1
ATOM 724 O O . LEU A 1 97 ? -14.697 6.411 16.878 1.00 93.44 97 LEU A O 1
ATOM 728 N N . LEU A 1 98 ? -12.743 6.913 15.848 1.00 93.44 98 LEU A N 1
ATOM 729 C CA . LEU A 1 98 ? -11.885 6.775 17.023 1.00 93.44 98 LEU A CA 1
ATOM 730 C C . LEU A 1 98 ? -12.204 7.811 18.102 1.00 93.44 98 LEU A C 1
ATOM 732 O O . LEU A 1 98 ? -12.350 7.427 19.256 1.00 93.44 98 LEU A O 1
ATOM 736 N N . GLU A 1 99 ? -12.381 9.090 17.757 1.00 92.31 99 GLU A N 1
ATOM 737 C CA . GLU A 1 99 ? -12.660 10.125 18.765 1.00 92.31 99 GLU A CA 1
ATOM 738 C C . GLU A 1 99 ? -14.029 9.914 19.436 1.00 92.31 99 GLU A C 1
ATOM 740 O O . GLU A 1 99 ? -14.138 10.009 20.655 1.00 92.31 99 GLU A O 1
ATOM 745 N N . ARG A 1 100 ? -15.061 9.509 18.675 1.00 92.25 100 ARG A N 1
ATOM 746 C CA . ARG A 1 100 ? -16.364 9.109 19.248 1.00 92.25 100 ARG A CA 1
ATOM 747 C C . ARG A 1 100 ? -16.267 7.882 20.155 1.00 92.25 100 ARG A C 1
ATOM 749 O O . ARG A 1 100 ? -17.068 7.751 21.073 1.00 92.25 100 ARG A O 1
ATOM 756 N N . PHE A 1 101 ? -15.355 6.953 19.871 1.00 94.19 101 PHE A N 1
ATOM 757 C CA . PHE A 1 101 ? -15.130 5.799 20.738 1.00 94.19 101 PHE A CA 1
ATOM 758 C C . PHE A 1 101 ? -14.370 6.210 22.004 1.00 94.19 101 PHE A C 1
ATOM 760 O O . PHE A 1 101 ? -14.800 5.875 23.106 1.00 94.19 101 PHE A O 1
ATOM 767 N N . ARG A 1 102 ? -13.321 7.028 21.865 1.00 94.06 102 ARG A N 1
ATOM 768 C CA . ARG A 1 102 ? -12.577 7.628 22.976 1.00 94.06 102 ARG A CA 1
ATOM 769 C C . ARG A 1 102 ? -13.499 8.385 23.935 1.00 94.06 102 ARG A C 1
ATOM 771 O O . ARG A 1 102 ? -13.389 8.181 25.136 1.00 94.06 102 ARG A O 1
ATOM 778 N N . SER A 1 103 ? -14.465 9.158 23.431 1.00 93.12 103 SER A N 1
ATOM 779 C CA . SER A 1 103 ? -15.453 9.863 24.268 1.00 93.12 103 SER A CA 1
ATOM 780 C C . SER A 1 103 ? -16.442 8.951 25.016 1.00 93.12 103 SER A C 1
ATOM 782 O O . SER A 1 103 ? -17.262 9.456 25.774 1.00 93.12 103 SER A O 1
ATOM 784 N N . THR A 1 104 ? -16.403 7.629 24.805 1.00 92.56 104 THR A N 1
ATOM 785 C CA . THR A 1 104 ? -17.153 6.641 25.612 1.00 92.56 104 THR A CA 1
ATOM 786 C C . THR A 1 104 ? -16.292 5.916 26.649 1.00 92.56 104 THR A C 1
ATOM 788 O O . THR A 1 104 ? -16.811 5.117 27.426 1.00 92.56 104 THR A O 1
ATOM 791 N N . LEU A 1 105 ? -14.982 6.180 26.680 1.00 90.75 105 LEU A N 1
ATOM 792 C CA . LEU A 1 105 ? -14.076 5.635 27.686 1.00 90.75 105 LEU A CA 1
ATOM 793 C C . LEU A 1 105 ? -14.137 6.485 28.961 1.00 90.75 105 LEU A C 1
ATOM 795 O O . LEU A 1 105 ? -14.244 7.708 28.901 1.00 90.75 105 LEU A O 1
ATOM 799 N N . GLY A 1 106 ? -14.056 5.837 30.124 1.00 88.94 106 GLY A N 1
ATOM 800 C CA . GLY A 1 106 ? -13.998 6.543 31.404 1.00 88.94 106 GLY A CA 1
ATOM 801 C C . GLY A 1 106 ? -12.669 7.281 31.594 1.00 88.94 106 GLY A C 1
ATOM 802 O O . GLY A 1 106 ? -11.621 6.782 31.193 1.00 88.94 106 GLY A O 1
ATOM 803 N N . GLU A 1 107 ? -12.705 8.421 32.286 1.00 87.00 107 GLU A N 1
ATOM 804 C CA . GLU A 1 107 ? -11.573 9.350 32.490 1.00 87.00 107 GLU A CA 1
ATOM 805 C C . GLU A 1 107 ? -10.310 8.723 33.113 1.00 87.00 107 GLU A C 1
ATOM 807 O O . GLU A 1 107 ? -9.223 9.283 33.023 1.00 87.00 107 GLU A O 1
ATOM 812 N N . ARG A 1 108 ? -10.436 7.549 33.744 1.00 89.00 108 ARG A N 1
ATOM 813 C CA . ARG A 1 108 ? -9.322 6.796 34.349 1.00 89.00 108 ARG A CA 1
ATOM 814 C C . ARG A 1 108 ? -8.515 5.955 33.347 1.00 89.00 108 ARG A C 1
ATOM 816 O O . ARG A 1 108 ? -7.587 5.265 33.762 1.00 89.00 108 ARG A O 1
ATOM 823 N N . LEU A 1 109 ? -8.881 5.960 32.065 1.00 93.31 109 LEU A N 1
ATOM 824 C CA . LEU A 1 109 ? -8.208 5.201 31.011 1.00 93.31 109 LEU A CA 1
ATOM 825 C C . LEU A 1 109 ? -7.312 6.122 30.168 1.00 93.31 109 LEU A C 1
ATOM 827 O O . LEU A 1 109 ? -7.793 7.093 29.587 1.00 93.31 109 LEU A O 1
ATOM 831 N N . ASP A 1 110 ? -6.019 5.796 30.069 1.00 93.31 110 ASP A N 1
ATOM 832 C CA . ASP A 1 110 ? -5.082 6.494 29.169 1.00 93.31 110 ASP A CA 1
ATOM 833 C C . ASP A 1 110 ? -5.249 5.969 27.729 1.00 93.31 110 ASP A C 1
ATOM 835 O O . ASP A 1 110 ? -5.559 4.795 27.502 1.00 93.31 110 ASP A O 1
ATOM 839 N N . TRP A 1 111 ? -5.064 6.852 26.750 1.00 94.88 111 TRP A N 1
ATOM 840 C CA . TRP A 1 111 ? -5.380 6.632 25.339 1.00 94.88 111 TRP A CA 1
ATOM 841 C C . TRP A 1 111 ? -4.248 7.141 24.452 1.00 94.88 111 TRP A C 1
ATOM 843 O O . TRP A 1 111 ? -3.942 8.335 24.439 1.00 94.88 111 TRP A O 1
ATOM 853 N N . ARG A 1 112 ? -3.666 6.249 23.646 1.00 93.38 112 ARG A N 1
ATOM 854 C CA . ARG A 1 112 ? -2.603 6.596 22.689 1.00 93.38 112 ARG A CA 1
ATOM 855 C C . ARG A 1 112 ? -2.977 6.122 21.296 1.00 93.38 112 ARG A C 1
ATOM 857 O O . ARG A 1 112 ? -3.453 5.003 21.144 1.00 93.38 112 ARG A O 1
ATOM 864 N N . VAL A 1 113 ? -2.756 6.964 20.293 1.00 92.31 113 VAL A N 1
ATOM 865 C CA . VAL A 1 113 ? -2.990 6.660 18.870 1.00 92.31 113 VAL A CA 1
ATOM 866 C C . VAL A 1 113 ? -1.685 6.283 18.173 1.00 92.31 113 VAL A C 1
ATOM 868 O O . VAL A 1 113 ? -0.621 6.671 18.647 1.00 92.31 113 VAL A O 1
ATOM 871 N N . GLU A 1 114 ? -1.775 5.564 17.050 1.00 88.31 114 GLU A N 1
ATOM 872 C CA . GLU A 1 114 ? -0.620 5.155 16.224 1.00 88.31 114 GLU A CA 1
ATOM 873 C C . GLU A 1 114 ? 0.484 4.463 17.041 1.00 88.31 114 GLU A C 1
ATOM 875 O O . GLU A 1 114 ? 1.659 4.820 16.966 1.00 88.31 114 GLU A O 1
ATOM 880 N N . VAL A 1 115 ? 0.114 3.485 17.873 1.00 90.06 115 VAL A N 1
ATOM 881 C CA . VAL A 1 115 ? 1.085 2.805 18.742 1.00 90.06 115 VAL A CA 1
ATOM 882 C C . VAL A 1 115 ? 1.818 1.735 17.926 1.00 90.06 115 VAL A C 1
ATOM 884 O O . VAL A 1 115 ? 1.188 0.736 17.562 1.00 90.06 115 VAL A O 1
ATOM 887 N N . PRO A 1 116 ? 3.120 1.904 17.624 1.00 88.25 116 PRO A N 1
ATOM 888 C CA . PRO A 1 116 ? 3.838 0.999 16.737 1.00 88.25 116 PRO A CA 1
ATOM 889 C C . PRO A 1 116 ? 4.037 -0.376 17.376 1.00 88.25 116 PRO A C 1
ATOM 891 O O . PRO A 1 116 ? 4.212 -0.509 18.593 1.00 88.25 116 PRO A O 1
ATOM 894 N N . LEU A 1 117 ? 4.068 -1.406 16.536 1.00 88.00 117 LEU A N 1
ATOM 895 C CA . LEU A 1 117 ? 4.564 -2.720 16.920 1.00 88.00 117 LEU A CA 1
ATOM 896 C C . LEU A 1 117 ? 6.093 -2.664 17.076 1.00 88.00 117 LEU A C 1
ATOM 898 O O . LEU A 1 117 ? 6.774 -1.822 16.489 1.00 88.00 117 LEU A O 1
ATOM 902 N N . ARG A 1 118 ? 6.657 -3.521 17.937 1.00 78.81 118 ARG A N 1
ATOM 903 C CA . ARG A 1 118 ? 8.076 -3.416 18.315 1.00 78.81 118 ARG A CA 1
ATOM 904 C C . ARG A 1 118 ? 9.004 -3.851 17.176 1.00 78.81 118 ARG A C 1
ATOM 906 O O . ARG A 1 118 ? 9.273 -5.035 17.013 1.00 78.81 118 ARG A O 1
ATOM 913 N N . GLY A 1 119 ? 9.604 -2.884 16.487 1.00 67.19 119 GLY A N 1
ATOM 914 C CA . GLY A 1 119 ? 10.797 -3.102 15.668 1.00 67.19 119 GLY A CA 1
ATOM 915 C C . GLY A 1 119 ? 11.138 -1.899 14.782 1.00 67.19 119 GLY A C 1
ATOM 916 O O . GLY A 1 119 ? 10.233 -1.328 14.185 1.00 67.19 119 GLY A O 1
ATOM 917 N N . PRO A 1 120 ? 12.423 -1.529 14.597 1.00 53.53 120 PRO A N 1
ATOM 918 C CA . PRO A 1 120 ? 12.829 -0.347 13.816 1.00 53.53 120 PRO A CA 1
ATOM 919 C C . PRO A 1 120 ? 12.565 -0.446 12.297 1.00 53.53 120 PRO A C 1
ATOM 921 O O . PRO A 1 120 ? 12.993 0.417 11.533 1.00 53.53 120 PRO A O 1
ATOM 924 N N . ARG A 1 121 ? 11.895 -1.511 11.840 1.00 68.06 121 ARG A N 1
ATOM 925 C CA . ARG A 1 121 ? 11.436 -1.719 10.456 1.00 68.06 121 ARG A CA 1
ATOM 926 C C . ARG A 1 121 ? 9.999 -2.249 10.373 1.00 68.06 121 ARG A C 1
ATOM 928 O O . ARG A 1 121 ? 9.530 -2.507 9.267 1.00 68.06 121 ARG A O 1
ATOM 935 N N . ASP A 1 122 ? 9.307 -2.420 11.502 1.00 77.56 122 ASP A N 1
ATOM 936 C CA . ASP A 1 122 ? 7.896 -2.805 11.488 1.00 77.56 122 ASP A CA 1
ATOM 937 C C . ASP A 1 122 ? 7.044 -1.542 11.321 1.00 77.56 122 ASP A C 1
ATOM 939 O O . ASP A 1 122 ? 7.036 -0.663 12.176 1.00 77.56 122 ASP A O 1
ATOM 943 N N . GLN A 1 123 ? 6.366 -1.431 10.179 1.00 79.75 123 GLN A N 1
ATOM 944 C CA . GLN A 1 123 ? 5.496 -0.293 9.863 1.00 79.75 123 GLN A CA 1
ATOM 945 C C . GLN A 1 123 ? 4.063 -0.494 10.379 1.00 79.75 123 GLN A C 1
ATOM 947 O O . GLN A 1 123 ? 3.195 0.342 10.135 1.00 79.75 123 GLN A O 1
ATOM 952 N N . ARG A 1 124 ? 3.779 -1.611 11.062 1.00 86.75 124 ARG A N 1
ATOM 953 C CA . ARG A 1 124 ? 2.468 -1.870 11.659 1.00 86.75 124 ARG A CA 1
ATOM 954 C C . ARG A 1 124 ? 2.329 -1.080 12.959 1.00 86.75 124 ARG A C 1
ATOM 956 O O . ARG A 1 124 ? 3.205 -1.119 13.818 1.00 86.75 124 ARG A O 1
ATOM 963 N N . ALA A 1 125 ? 1.179 -0.445 13.134 1.00 89.94 125 ALA A N 1
ATOM 964 C CA . ALA A 1 125 ? 0.752 0.167 14.386 1.00 89.94 125 ALA A CA 1
ATOM 965 C C . ALA A 1 125 ? -0.668 -0.292 14.740 1.00 89.94 125 ALA A C 1
ATOM 967 O O . ALA A 1 125 ? -1.405 -0.755 13.868 1.00 89.94 125 ALA A O 1
ATOM 968 N N . TRP A 1 126 ? -1.049 -0.165 16.007 1.00 93.38 126 TRP A N 1
ATOM 969 C CA . TRP A 1 126 ? -2.452 -0.154 16.425 1.00 93.38 126 TRP A CA 1
ATOM 970 C C . TRP A 1 126 ? -3.046 1.233 16.186 1.00 93.38 126 TRP A C 1
ATOM 972 O O . TRP A 1 126 ? -2.406 2.235 16.525 1.00 93.38 126 TRP A O 1
ATOM 982 N N . ASP A 1 127 ? -4.283 1.301 15.683 1.00 92.75 127 ASP A N 1
ATOM 983 C CA . ASP A 1 127 ? -4.952 2.590 15.465 1.00 92.75 127 ASP A CA 1
ATOM 984 C C . ASP A 1 127 ? -5.053 3.389 16.775 1.00 92.75 127 ASP A C 1
ATOM 986 O O . ASP A 1 127 ? -4.823 4.609 16.794 1.00 92.75 127 ASP A O 1
ATOM 990 N N . ALA A 1 128 ? -5.327 2.687 17.878 1.00 94.25 128 ALA A N 1
ATOM 991 C CA . ALA A 1 128 ? -5.094 3.164 19.234 1.00 94.25 128 ALA A CA 1
ATOM 992 C C . ALA A 1 128 ? -4.847 2.019 20.232 1.00 94.25 128 ALA A C 1
ATOM 994 O O . ALA A 1 128 ? -5.104 0.850 19.948 1.00 94.25 128 ALA A O 1
ATOM 995 N N . VAL A 1 129 ? -4.370 2.363 21.429 1.00 95.06 129 VAL A N 1
ATOM 996 C CA . VAL A 1 129 ? -4.244 1.456 22.576 1.00 95.06 129 VAL A CA 1
ATOM 997 C C . VAL A 1 129 ? -4.787 2.139 23.829 1.00 95.06 129 VAL A C 1
ATOM 999 O O . VAL A 1 129 ? -4.490 3.309 24.089 1.00 95.06 129 VAL A O 1
ATOM 1002 N N . ILE A 1 130 ? -5.574 1.387 24.600 1.00 95.06 130 ILE A N 1
ATOM 1003 C CA . ILE A 1 130 ? -6.134 1.790 25.895 1.00 95.06 130 ILE A CA 1
ATOM 1004 C C . ILE A 1 130 ? -5.268 1.209 27.020 1.00 95.06 130 ILE A C 1
ATOM 1006 O O . ILE A 1 130 ? -4.927 0.022 26.996 1.00 95.06 130 ILE A O 1
ATOM 1010 N N . PHE A 1 131 ? -4.968 2.025 28.029 1.00 93.00 131 PHE A N 1
ATOM 1011 C CA . PHE A 1 131 ? -4.234 1.650 29.241 1.00 93.00 131 PHE A CA 1
ATOM 1012 C C . PHE A 1 131 ? -5.049 2.000 30.503 1.00 93.00 131 PHE A C 1
ATOM 1014 O O . PHE A 1 131 ? -6.034 2.731 30.435 1.00 93.00 131 PHE A O 1
ATOM 1021 N N . GLY A 1 132 ? -4.637 1.491 31.671 1.00 85.00 132 GLY A N 1
ATOM 1022 C CA . GLY A 1 132 ? -5.226 1.844 32.978 1.00 85.00 132 GLY A CA 1
ATOM 1023 C C . GLY A 1 132 ? -6.155 0.796 33.611 1.00 85.00 132 GLY A C 1
ATOM 1024 O O . GLY A 1 132 ? -6.542 0.956 34.763 1.00 85.00 132 GLY A O 1
ATOM 1025 N N . ALA A 1 133 ? -6.469 -0.302 32.913 1.00 68.50 133 ALA A N 1
ATOM 1026 C CA . ALA A 1 133 ? -7.350 -1.379 33.401 1.00 68.50 133 ALA A CA 1
ATOM 1027 C C . ALA A 1 133 ? -6.681 -2.774 33.425 1.00 68.50 133 ALA A C 1
ATOM 1029 O O . ALA A 1 133 ? -7.349 -3.795 33.264 1.00 68.50 133 ALA A O 1
ATOM 1030 N N . GLY A 1 134 ? -5.355 -2.827 33.590 1.00 84.19 134 GLY A N 1
ATOM 1031 C CA . GLY A 1 134 ? -4.554 -4.053 33.489 1.00 84.19 134 GLY A CA 1
ATOM 1032 C C . GLY A 1 134 ? -3.695 -4.066 32.224 1.00 84.19 134 GLY A C 1
ATOM 1033 O O . GLY A 1 134 ? -3.042 -3.066 31.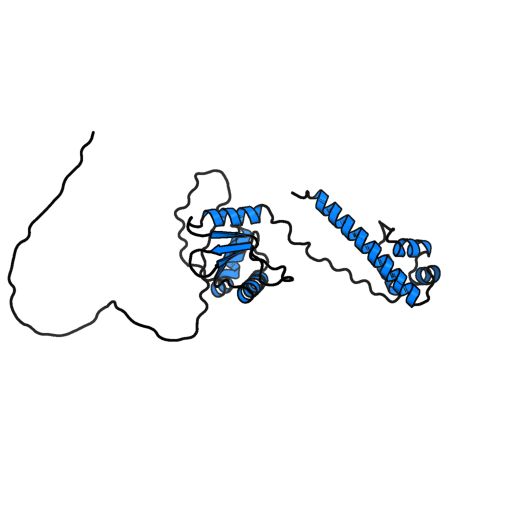916 1.00 84.19 134 GLY A O 1
ATOM 1034 N N . LYS A 1 135 ? -3.669 -5.191 31.495 1.00 88.69 135 LYS A N 1
ATOM 1035 C CA . LYS A 1 135 ? -2.905 -5.300 30.240 1.00 88.69 135 LYS A CA 1
ATOM 1036 C C . LYS A 1 135 ? -3.463 -4.347 29.164 1.00 88.69 135 LYS A C 1
ATOM 1038 O O . LYS A 1 135 ? -4.676 -4.129 29.135 1.00 88.69 135 LYS A O 1
ATOM 1043 N N . PRO A 1 136 ? -2.616 -3.803 28.268 1.00 92.50 136 PRO A N 1
ATOM 1044 C CA . PRO A 1 136 ? -3.072 -2.901 27.214 1.00 92.50 136 PRO A CA 1
ATOM 1045 C C . PRO A 1 136 ? -4.100 -3.560 26.285 1.00 92.50 136 PRO A C 1
ATOM 1047 O O . PRO A 1 136 ? -3.998 -4.751 25.972 1.00 92.50 136 PRO A O 1
ATOM 1050 N N . ILE A 1 137 ? -5.069 -2.771 25.822 1.00 94.25 137 ILE A N 1
ATOM 1051 C CA . ILE A 1 137 ? -6.111 -3.211 24.886 1.00 94.25 137 ILE A CA 1
ATOM 1052 C C . ILE A 1 137 ? -5.878 -2.515 23.546 1.00 94.25 137 ILE A C 1
ATOM 1054 O O . ILE A 1 137 ? -5.917 -1.287 23.479 1.00 94.25 137 ILE A O 1
ATOM 1058 N N . GLY A 1 138 ? -5.637 -3.294 22.491 1.00 94.69 138 GLY A N 1
ATOM 1059 C CA . GLY A 1 138 ? -5.502 -2.784 21.127 1.00 94.69 138 GLY A CA 1
ATOM 1060 C C . GLY A 1 138 ? -6.853 -2.371 20.551 1.00 94.69 138 GLY A C 1
ATOM 1061 O O . GLY A 1 138 ? -7.884 -2.973 20.860 1.00 94.69 138 GLY A O 1
ATOM 1062 N N . VAL A 1 139 ? -6.860 -1.344 19.709 1.00 94.81 139 VAL A N 1
ATOM 1063 C CA . VAL A 1 139 ? -8.060 -0.821 19.052 1.00 94.81 139 VAL A CA 1
ATOM 1064 C C . VAL A 1 139 ? -7.781 -0.680 17.562 1.00 94.81 139 VAL A C 1
ATOM 1066 O O . VAL A 1 139 ? -6.770 -0.093 17.183 1.00 94.81 139 VAL A O 1
ATOM 1069 N N . GLU A 1 140 ? -8.696 -1.187 16.738 1.00 93.94 140 GLU A N 1
ATOM 1070 C CA . GLU A 1 140 ? -8.702 -1.023 15.276 1.00 93.94 140 GLU A CA 1
ATOM 1071 C C . GLU A 1 140 ? -10.048 -0.432 14.846 1.00 93.94 140 GLU A C 1
ATOM 1073 O O . GLU A 1 140 ? -11.093 -0.835 15.368 1.00 93.94 140 GLU A O 1
ATOM 1078 N N . ALA A 1 141 ? -10.045 0.518 13.911 1.00 92.88 141 ALA A N 1
ATOM 1079 C CA . ALA A 1 141 ? -11.230 1.271 13.509 1.00 92.88 141 ALA A CA 1
ATOM 1080 C C . ALA A 1 141 ? -11.574 1.106 12.018 1.00 92.88 141 ALA A C 1
ATOM 1082 O O . ALA A 1 141 ? -10.919 1.633 11.121 1.00 92.88 141 ALA A O 1
ATOM 1083 N N . GLU A 1 142 ? -12.697 0.442 11.750 1.00 91.25 142 GLU A N 1
ATOM 1084 C CA . GLU A 1 142 ? -13.164 0.118 10.403 1.00 91.25 142 GLU A CA 1
ATOM 1085 C C . GLU A 1 142 ? -14.334 1.012 9.982 1.00 91.25 142 GLU A C 1
ATOM 1087 O O . GLU A 1 142 ? -15.474 0.865 10.443 1.00 91.25 142 GLU A O 1
ATOM 1092 N N . THR A 1 143 ? -14.090 1.925 9.039 1.00 89.69 143 THR A N 1
ATOM 1093 C CA . THR A 1 143 ? -15.167 2.716 8.423 1.00 89.69 143 THR A CA 1
ATOM 1094 C C . THR A 1 143 ? -16.016 1.873 7.466 1.00 89.69 143 THR A C 1
ATOM 1096 O O . THR A 1 143 ? -17.222 2.113 7.343 1.00 89.69 143 THR A O 1
ATOM 1099 N N . ARG A 1 144 ? -15.442 0.828 6.849 1.00 86.06 144 ARG A N 1
ATOM 1100 C CA . ARG A 1 144 ? -16.154 -0.113 5.971 1.00 86.06 144 ARG A CA 1
ATOM 1101 C C . ARG A 1 144 ? -15.600 -1.538 6.064 1.00 86.06 144 ARG A C 1
ATOM 1103 O O . ARG A 1 144 ? -14.488 -1.799 5.622 1.00 86.06 144 ARG A O 1
ATOM 1110 N N . LEU A 1 145 ? -16.430 -2.479 6.508 1.00 85.25 145 LEU A N 1
ATOM 1111 C CA . LEU A 1 145 ? -16.127 -3.910 6.441 1.00 85.25 145 LEU A CA 1
ATOM 1112 C C . LEU A 1 145 ? -16.300 -4.410 5.001 1.00 85.25 145 LEU A C 1
ATOM 1114 O O . LEU A 1 145 ? -17.412 -4.408 4.473 1.00 85.25 145 LEU A O 1
ATOM 1118 N N . ALA A 1 146 ? -15.205 -4.818 4.359 1.00 80.19 146 ALA A N 1
ATOM 1119 C CA . ALA A 1 146 ? -15.214 -5.387 3.007 1.00 80.19 146 ALA A CA 1
ATOM 1120 C C . ALA A 1 146 ? -14.859 -6.882 3.005 1.00 80.19 146 ALA A C 1
ATOM 1122 O O . ALA A 1 146 ? -15.588 -7.681 2.428 1.00 80.19 146 ALA A O 1
ATOM 1123 N N . ASP A 1 147 ? -13.772 -7.252 3.685 1.00 84.94 147 ASP A N 1
ATOM 1124 C CA . ASP A 1 147 ? -13.281 -8.626 3.803 1.00 84.94 147 ASP A CA 1
ATOM 1125 C C . ASP A 1 147 ? -12.964 -8.910 5.276 1.00 84.94 147 ASP A C 1
ATOM 1127 O O . ASP A 1 147 ? -12.024 -8.358 5.854 1.00 84.94 147 ASP A O 1
ATOM 1131 N N . ILE A 1 148 ? -13.802 -9.743 5.889 1.00 84.06 148 ILE A N 1
ATOM 1132 C CA . ILE A 1 148 ? -13.758 -10.036 7.323 1.00 84.06 148 ILE A CA 1
ATOM 1133 C C . ILE A 1 148 ? -12.651 -11.045 7.650 1.00 84.06 148 ILE A C 1
ATOM 1135 O O . ILE A 1 148 ? -11.975 -10.881 8.659 1.00 84.06 148 ILE A O 1
ATOM 1139 N N . GLN A 1 149 ? -12.366 -12.002 6.760 1.00 84.00 149 GLN A N 1
ATOM 1140 C CA . GLN A 1 149 ? -11.265 -12.952 6.955 1.00 84.00 149 GLN A CA 1
ATOM 1141 C C . GLN A 1 149 ? -9.905 -12.249 6.866 1.00 84.00 149 GLN A C 1
ATOM 1143 O O . GLN A 1 149 ? -8.981 -12.551 7.624 1.00 84.00 149 GLN A O 1
ATOM 1148 N N . ARG A 1 150 ? -9.760 -11.277 5.957 1.00 85.06 150 ARG A N 1
ATOM 1149 C CA . ARG A 1 150 ? -8.559 -10.436 5.879 1.00 85.06 150 ARG A CA 1
ATOM 1150 C C . ARG A 1 150 ? -8.408 -9.538 7.105 1.00 85.06 150 ARG A C 1
ATOM 1152 O O . ARG A 1 150 ? -7.283 -9.366 7.575 1.00 85.06 150 ARG A O 1
ATOM 1159 N N . LEU A 1 151 ? -9.510 -8.996 7.625 1.00 87.25 151 LEU A N 1
ATOM 1160 C CA . LEU A 1 151 ? -9.517 -8.211 8.859 1.00 87.25 151 LEU A CA 1
ATOM 1161 C C . LEU A 1 151 ? -9.078 -9.057 10.065 1.00 87.25 151 LEU A C 1
ATOM 1163 O O . LEU A 1 151 ? -8.139 -8.674 10.758 1.00 87.25 151 LEU A O 1
ATOM 1167 N N . GLU A 1 152 ? -9.681 -10.232 10.256 1.00 87.94 152 GLU A N 1
ATOM 1168 C CA . GLU A 1 152 ? -9.310 -11.210 11.289 1.00 87.94 152 GLU A CA 1
ATOM 1169 C C . GLU A 1 152 ? -7.821 -11.570 11.218 1.00 87.94 152 GLU A C 1
ATOM 1171 O O . GLU A 1 152 ? -7.108 -11.447 12.212 1.00 87.94 152 GLU A O 1
ATOM 1176 N N . ARG A 1 153 ? -7.314 -11.930 10.029 1.00 87.00 153 ARG A N 1
ATOM 1177 C CA . ARG A 1 153 ? -5.888 -12.243 9.820 1.00 87.00 153 ARG A CA 1
ATOM 1178 C C . ARG A 1 153 ? -4.975 -11.062 10.162 1.00 87.00 153 ARG A C 1
ATOM 1180 O O . ARG A 1 153 ? -3.942 -11.264 10.798 1.00 87.00 153 ARG A O 1
ATOM 1187 N N . ARG A 1 154 ? -5.342 -9.834 9.770 1.00 89.69 154 ARG A N 1
ATOM 1188 C CA . ARG A 1 154 ? -4.575 -8.616 10.094 1.00 89.69 154 ARG A CA 1
ATOM 1189 C C . ARG A 1 154 ? -4.523 -8.380 11.604 1.00 89.69 154 ARG A C 1
ATOM 1191 O O . ARG A 1 154 ? -3.442 -8.130 12.132 1.00 89.69 154 ARG A O 1
ATOM 1198 N N . ILE A 1 155 ? -5.662 -8.494 12.286 1.00 90.56 155 ILE A N 1
ATOM 1199 C CA . ILE A 1 155 ? -5.769 -8.298 13.735 1.00 90.56 155 ILE A CA 1
ATOM 1200 C C . ILE A 1 155 ? -4.991 -9.373 14.494 1.00 90.56 155 ILE A C 1
ATOM 1202 O O . ILE A 1 155 ? -4.190 -9.033 15.358 1.00 90.56 155 ILE A O 1
ATOM 1206 N N . ALA A 1 156 ? -5.168 -10.650 14.148 1.00 87.75 156 ALA A N 1
ATOM 1207 C CA . ALA A 1 156 ? -4.489 -11.761 14.812 1.00 87.75 156 ALA A CA 1
ATOM 1208 C C . ALA A 1 156 ? -2.958 -11.645 14.710 1.00 87.75 156 ALA A C 1
ATOM 1210 O O . ALA A 1 156 ? -2.253 -11.880 15.690 1.00 87.75 156 ALA A O 1
ATOM 1211 N N . LEU A 1 157 ? -2.439 -11.208 13.554 1.00 89.31 157 LEU A N 1
ATOM 1212 C CA . LEU A 1 157 ? -1.015 -10.906 13.386 1.00 89.31 157 LEU A CA 1
ATOM 1213 C C . LEU A 1 157 ? -0.568 -9.719 14.252 1.00 89.31 157 LEU A C 1
ATOM 1215 O O . LEU A 1 157 ? 0.480 -9.813 14.886 1.00 89.31 157 LEU A O 1
ATOM 1219 N N . LYS A 1 158 ? -1.347 -8.626 14.325 1.00 90.56 158 LYS A N 1
ATOM 1220 C CA . LYS A 1 158 ? -1.018 -7.496 15.213 1.00 90.56 158 LYS A CA 1
ATOM 1221 C C . LYS A 1 158 ? -1.042 -7.903 16.695 1.00 90.56 158 LYS A C 1
ATOM 1223 O O . LYS A 1 158 ? -0.182 -7.475 17.461 1.00 90.56 158 LYS A O 1
ATOM 1228 N N . GLN A 1 159 ? -2.004 -8.731 17.106 1.00 90.69 159 GLN A N 1
ATOM 1229 C CA . GLN A 1 159 ? -2.156 -9.206 18.485 1.00 90.69 159 GLN A CA 1
ATOM 1230 C C . GLN A 1 159 ? -1.002 -10.124 18.891 1.00 90.69 159 GLN A C 1
ATOM 1232 O O . GLN A 1 159 ? -0.362 -9.865 19.903 1.00 90.69 159 GLN A O 1
ATOM 1237 N N . ARG A 1 160 ? -0.677 -11.133 18.071 1.00 88.31 160 ARG A N 1
ATOM 1238 C CA . ARG A 1 160 ? 0.449 -12.050 18.312 1.00 88.31 160 ARG A CA 1
ATOM 1239 C C . ARG A 1 160 ? 1.791 -11.317 18.421 1.00 88.31 160 ARG A C 1
ATOM 1241 O O . ARG A 1 160 ? 2.621 -11.687 19.243 1.00 88.31 160 ARG A O 1
ATOM 1248 N N . ASP A 1 161 ? 1.993 -10.291 17.597 1.00 88.94 161 ASP A N 1
ATOM 1249 C CA . ASP A 1 161 ? 3.265 -9.567 17.490 1.00 88.94 161 ASP A CA 1
ATOM 1250 C C . ASP A 1 161 ? 3.334 -8.328 18.415 1.00 88.94 161 ASP A C 1
ATOM 1252 O O . ASP A 1 161 ? 4.222 -7.485 18.269 1.00 88.94 161 ASP A O 1
ATOM 1256 N N . SER A 1 162 ? 2.405 -8.179 19.368 1.00 87.81 162 SER A N 1
ATOM 1257 C CA . SER A 1 162 ? 2.388 -7.061 20.319 1.00 87.81 162 SER A CA 1
ATOM 1258 C C . SER A 1 162 ? 2.020 -7.492 21.743 1.00 87.81 162 SER A C 1
ATOM 1260 O O . SER A 1 162 ? 1.755 -8.655 22.023 1.00 87.81 162 SER A O 1
ATOM 1262 N N . HIS A 1 163 ? 2.041 -6.541 22.679 1.00 84.12 163 HIS A N 1
ATOM 1263 C CA . HIS A 1 163 ? 1.772 -6.795 24.100 1.00 84.12 163 HIS A CA 1
ATOM 1264 C C . HIS A 1 163 ? 0.300 -6.588 24.496 1.00 84.12 163 HIS A C 1
ATOM 1266 O O . HIS A 1 163 ? 0.007 -6.462 25.687 1.00 84.12 163 HIS A O 1
ATOM 1272 N N . VAL A 1 164 ? -0.623 -6.511 23.528 1.00 89.00 164 VAL A N 1
ATOM 1273 C CA . VAL A 1 164 ? -2.056 -6.367 23.821 1.00 89.00 164 VAL A CA 1
ATOM 1274 C C . VAL A 1 164 ? -2.687 -7.744 24.017 1.00 89.00 164 VAL A C 1
ATOM 1276 O O . VAL A 1 164 ? -2.562 -8.629 23.175 1.00 89.00 164 VAL A O 1
ATOM 1279 N N . GLU A 1 165 ? -3.385 -7.941 25.132 1.00 83.94 165 GLU A N 1
ATOM 1280 C CA . GLU A 1 165 ? -4.074 -9.214 25.398 1.00 83.94 165 GLU A CA 1
ATOM 1281 C C . GLU A 1 165 ? -5.438 -9.270 24.704 1.00 83.94 165 GLU A C 1
ATOM 1283 O O . GLU A 1 165 ? -5.894 -10.334 24.293 1.00 83.94 165 GLU A O 1
ATOM 1288 N N . ARG A 1 166 ? -6.086 -8.112 24.555 1.00 89.56 166 ARG A N 1
ATOM 1289 C CA . ARG A 1 166 ? -7.434 -7.971 24.000 1.00 89.56 166 ARG A CA 1
ATOM 1290 C C . ARG A 1 166 ? -7.423 -6.948 22.876 1.00 89.56 166 ARG A C 1
ATOM 1292 O O . ARG A 1 166 ? -6.652 -5.989 22.918 1.00 89.56 166 ARG A O 1
ATOM 1299 N N . VAL A 1 167 ? -8.321 -7.135 21.913 1.00 91.44 167 VAL A N 1
ATOM 1300 C CA . VAL A 1 167 ? -8.533 -6.210 20.797 1.00 91.44 167 VAL A CA 1
ATOM 1301 C C . VAL A 1 167 ? -10.002 -5.807 20.743 1.00 91.44 167 VAL A C 1
ATOM 1303 O O . VAL A 1 167 ? -10.884 -6.656 20.871 1.00 91.44 167 VAL A O 1
ATOM 1306 N N . ILE A 1 168 ? -10.264 -4.517 20.536 1.00 91.81 168 ILE A N 1
ATOM 1307 C CA . ILE A 1 168 ? -11.592 -3.973 20.243 1.00 91.81 168 ILE A CA 1
ATOM 1308 C C . ILE A 1 168 ? -11.618 -3.530 18.780 1.00 91.81 168 ILE A C 1
ATOM 1310 O O . ILE A 1 168 ? -10.831 -2.679 18.369 1.00 91.81 168 ILE A O 1
ATOM 1314 N N . VAL A 1 169 ? -12.557 -4.077 18.005 1.00 92.25 169 VAL A N 1
ATOM 1315 C CA . VAL A 1 169 ? -12.817 -3.640 16.627 1.00 92.25 169 VAL A CA 1
ATOM 1316 C C . VAL A 1 169 ? -13.971 -2.643 16.637 1.00 92.25 169 VAL A C 1
ATOM 1318 O O . VAL A 1 169 ? -15.128 -3.003 16.868 1.00 92.25 169 VAL A O 1
ATOM 1321 N N . VAL A 1 170 ? -13.661 -1.373 16.395 1.00 93.50 170 VAL A N 1
ATOM 1322 C CA . VAL A 1 170 ? -14.632 -0.278 16.346 1.00 93.50 170 VAL A CA 1
ATOM 1323 C C . VAL A 1 170 ? -15.119 -0.135 14.909 1.00 93.50 170 VAL A C 1
ATOM 1325 O O . VAL A 1 170 ? -14.356 0.229 14.023 1.00 93.50 170 VAL A O 1
ATOM 1328 N N . VAL A 1 171 ? -16.398 -0.399 14.653 1.00 91.88 171 VAL A N 1
ATOM 1329 C CA . VAL A 1 171 ? -16.958 -0.373 13.292 1.00 91.88 171 VAL A CA 1
ATOM 1330 C C . VAL A 1 171 ? -17.914 0.809 13.131 1.00 91.88 171 VAL A C 1
ATOM 1332 O O . VAL A 1 171 ? -18.772 1.044 13.982 1.00 91.88 171 VAL A O 1
ATOM 1335 N N . ALA A 1 172 ? -17.811 1.556 12.028 1.00 90.19 172 ALA A N 1
ATOM 1336 C CA . ALA A 1 172 ? -18.769 2.621 11.732 1.00 90.19 172 ALA A CA 1
ATOM 1337 C C . ALA A 1 172 ? -20.186 2.053 11.530 1.00 90.19 172 ALA A C 1
ATOM 1339 O O . ALA A 1 172 ? -20.380 1.082 10.799 1.00 90.19 172 ALA A O 1
ATOM 1340 N N . ASP A 1 173 ? -21.199 2.692 12.116 1.00 88.81 173 ASP A N 1
ATOM 1341 C CA . ASP A 1 173 ? -22.583 2.202 12.096 1.00 88.81 173 ASP A CA 1
ATOM 1342 C C . ASP A 1 173 ? -23.324 2.543 10.785 1.00 88.81 173 ASP A C 1
ATOM 1344 O O . ASP A 1 173 ? -24.288 3.313 10.734 1.00 88.81 173 ASP A O 1
ATOM 1348 N N . THR A 1 174 ? -22.839 1.980 9.681 1.00 87.25 174 THR A N 1
ATOM 1349 C CA . THR A 1 174 ? -23.445 2.108 8.351 1.00 87.25 174 THR A CA 1
ATOM 1350 C C . THR A 1 174 ? -24.375 0.929 8.067 1.00 87.25 174 THR A C 1
ATOM 1352 O O . THR A 1 174 ? -24.207 -0.156 8.623 1.00 87.25 174 THR A O 1
ATOM 1355 N N . ARG A 1 175 ? -25.345 1.100 7.153 1.00 86.25 175 ARG A N 1
ATOM 1356 C CA . ARG A 1 175 ? -26.188 -0.018 6.684 1.00 86.25 175 ARG A CA 1
ATOM 1357 C C . ARG A 1 175 ? -25.325 -1.175 6.168 1.00 86.25 175 ARG A C 1
ATOM 1359 O O . ARG A 1 175 ? -25.505 -2.296 6.618 1.00 86.25 175 ARG A O 1
ATOM 1366 N N . TRP A 1 176 ? -24.336 -0.867 5.327 1.00 87.31 176 TRP A N 1
ATOM 1367 C CA . TRP A 1 176 ? -23.374 -1.837 4.798 1.00 87.31 176 TRP A CA 1
ATOM 1368 C C . TRP A 1 176 ? -22.677 -2.639 5.905 1.00 87.31 176 TRP A C 1
ATOM 1370 O O . TRP A 1 176 ? -22.679 -3.865 5.869 1.00 87.31 176 TRP A O 1
ATOM 1380 N N . ASN A 1 177 ? -22.133 -1.968 6.925 1.00 88.81 177 ASN A N 1
ATOM 1381 C CA . ASN A 1 177 ? -21.432 -2.649 8.014 1.00 88.81 177 ASN A CA 1
ATOM 1382 C C . ASN A 1 177 ? -22.390 -3.471 8.884 1.00 88.81 177 ASN A C 1
ATOM 1384 O O . ASN A 1 177 ? -22.047 -4.582 9.274 1.00 88.81 177 ASN A O 1
ATOM 1388 N N . ARG A 1 178 ? -23.612 -2.983 9.144 1.00 88.12 178 ARG A N 1
ATOM 1389 C CA . ARG A 1 178 ? -24.648 -3.779 9.823 1.00 88.12 178 ARG A CA 1
ATOM 1390 C C . ARG A 1 178 ? -25.038 -5.016 9.020 1.00 88.12 178 ARG A C 1
ATOM 1392 O O . ARG A 1 178 ? -25.330 -6.043 9.624 1.00 88.12 178 ARG A O 1
ATOM 1399 N N . ASP A 1 179 ? -25.081 -4.925 7.696 1.00 85.88 179 ASP A N 1
ATOM 1400 C CA . ASP A 1 179 ? -25.420 -6.039 6.809 1.00 85.88 179 ASP A CA 1
ATOM 1401 C C . ASP A 1 179 ? -24.272 -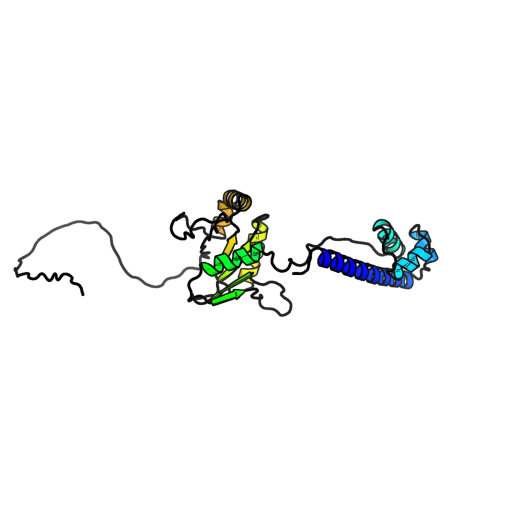7.069 6.793 1.00 85.88 179 ASP A C 1
ATOM 1403 O O . ASP A 1 179 ? -24.512 -8.240 7.080 1.00 85.88 179 ASP A O 1
ATOM 1407 N N . ALA A 1 180 ? -23.019 -6.625 6.638 1.00 84.75 180 ALA A N 1
ATOM 1408 C CA . ALA A 1 180 ? -21.824 -7.470 6.737 1.00 84.75 180 ALA A CA 1
ATOM 1409 C C . ALA A 1 180 ? -21.695 -8.182 8.102 1.00 84.75 180 ALA A C 1
ATOM 1411 O O . ALA A 1 180 ? -21.453 -9.388 8.152 1.00 84.75 180 ALA A O 1
ATOM 1412 N N . LEU A 1 181 ? -21.923 -7.465 9.212 1.00 85.75 181 LEU A N 1
ATOM 1413 C CA . LEU A 1 181 ? -21.897 -8.030 10.569 1.00 85.75 181 LEU A CA 1
ATOM 1414 C C . LEU A 1 181 ? -23.009 -9.059 10.818 1.00 85.75 181 LEU A C 1
ATOM 1416 O O . LEU A 1 181 ? -22.809 -9.960 11.628 1.00 85.75 181 LEU A O 1
ATOM 1420 N N . ARG A 1 182 ? -24.176 -8.944 10.162 1.00 83.88 182 ARG A N 1
ATOM 1421 C CA . ARG A 1 182 ? -25.221 -9.983 10.245 1.00 83.88 182 ARG A CA 1
ATOM 1422 C C . ARG A 1 182 ? -24.795 -11.237 9.485 1.00 83.88 182 ARG A C 1
ATOM 1424 O O . ARG A 1 182 ? -24.887 -12.327 10.046 1.00 83.88 182 ARG A O 1
ATOM 1431 N N . THR A 1 183 ? -24.275 -11.074 8.268 1.00 84.19 183 THR A N 1
ATOM 1432 C CA . THR A 1 183 ? -23.821 -12.181 7.410 1.00 84.19 183 THR A CA 1
ATOM 1433 C C . THR A 1 183 ? -22.683 -12.987 8.041 1.00 84.19 183 THR A C 1
ATOM 1435 O O . THR A 1 183 ? -22.715 -14.211 8.011 1.00 84.19 183 THR A O 1
ATOM 1438 N N . ALA A 1 184 ? -21.702 -12.323 8.657 1.00 78.50 184 ALA A N 1
ATOM 1439 C CA . ALA A 1 184 ? -20.529 -12.970 9.255 1.00 78.50 184 ALA A CA 1
ATOM 1440 C C . ALA A 1 184 ? -20.649 -13.229 10.769 1.00 78.50 184 ALA A C 1
ATOM 1442 O O . ALA A 1 184 ? -19.643 -13.489 11.430 1.00 78.50 184 ALA A O 1
ATOM 1443 N N . SER A 1 185 ? -21.854 -13.128 11.343 1.00 68.94 185 SER A N 1
ATOM 1444 C CA . SER A 1 185 ? -22.045 -13.126 12.802 1.00 68.94 185 SER A CA 1
ATOM 1445 C C . SER A 1 185 ? -21.537 -14.389 13.506 1.00 68.94 185 SER A C 1
ATOM 1447 O O . SER A 1 185 ? -21.061 -14.287 14.631 1.00 68.94 185 SER A O 1
ATOM 1449 N N . SER A 1 186 ? -21.583 -15.554 12.855 1.00 70.12 186 SER A N 1
ATOM 1450 C CA . SER A 1 186 ? -21.070 -16.820 13.395 1.00 70.12 186 SER A CA 1
ATOM 1451 C C . SER A 1 186 ? -19.540 -16.879 13.432 1.00 70.12 186 SER A C 1
ATOM 1453 O O . SER A 1 186 ? -18.981 -17.260 14.456 1.00 70.12 186 SER A O 1
ATOM 1455 N N . ALA A 1 187 ? -18.862 -16.464 12.357 1.00 70.25 187 ALA A N 1
ATOM 1456 C CA . ALA A 1 187 ? -17.399 -16.420 12.293 1.00 70.25 187 ALA A CA 1
ATOM 1457 C C . ALA A 1 187 ? -16.835 -15.379 13.274 1.00 70.25 187 ALA A C 1
ATOM 1459 O O . ALA A 1 187 ? -16.015 -15.703 14.135 1.00 70.25 187 ALA A O 1
ATOM 1460 N N . LEU A 1 188 ? -17.374 -14.156 13.225 1.00 69.50 188 LEU A N 1
ATOM 1461 C CA . LEU A 1 188 ? -16.955 -13.076 14.114 1.00 69.50 188 LEU A CA 1
ATOM 1462 C C . LEU A 1 188 ? -17.237 -13.381 15.586 1.00 69.50 188 LEU A C 1
ATOM 1464 O O . LEU A 1 188 ? -16.436 -12.985 16.418 1.00 69.50 188 LEU A O 1
ATOM 1468 N N . ALA A 1 189 ? -18.313 -14.094 15.938 1.00 65.81 189 ALA A N 1
ATOM 1469 C CA . ALA A 1 189 ? -18.589 -14.433 17.338 1.00 65.81 189 ALA A CA 1
ATOM 1470 C C . ALA A 1 189 ? -17.564 -15.399 17.961 1.00 65.81 189 ALA A C 1
ATOM 1472 O O . ALA A 1 189 ? -17.459 -15.437 19.186 1.00 65.81 189 ALA A O 1
ATOM 1473 N N . LEU A 1 190 ? -16.817 -16.159 17.149 1.00 66.12 190 LEU A N 1
ATOM 1474 C CA . LEU A 1 190 ? -15.741 -17.038 17.621 1.00 66.12 190 LEU A CA 1
ATOM 1475 C C . LEU A 1 190 ? -14.438 -16.261 17.859 1.00 66.12 190 LEU A C 1
ATOM 1477 O O . LEU A 1 190 ? -13.796 -16.451 18.888 1.00 66.12 190 LEU A O 1
ATOM 1481 N N . ALA A 1 191 ? -14.062 -15.367 16.937 1.00 64.12 191 ALA A N 1
ATOM 1482 C CA . ALA A 1 191 ? -12.855 -14.541 17.060 1.00 64.12 191 ALA A CA 1
ATOM 1483 C C . ALA A 1 191 ? -13.037 -13.340 18.013 1.00 64.12 191 ALA A C 1
ATOM 1485 O O . ALA A 1 191 ? -12.117 -12.951 18.731 1.00 64.12 191 ALA A O 1
ATOM 1486 N N . PHE A 1 192 ? -14.241 -12.768 18.040 1.00 64.31 192 PHE A N 1
ATOM 1487 C CA . PHE A 1 192 ? -14.627 -11.578 18.795 1.00 64.31 192 PHE A CA 1
ATOM 1488 C C . PHE A 1 192 ? -16.002 -11.798 19.454 1.00 64.31 192 PHE A C 1
ATOM 1490 O O . PHE A 1 192 ? -17.032 -11.385 18.908 1.00 64.31 192 PHE A O 1
ATOM 1497 N N . PRO A 1 193 ? -16.055 -12.441 20.637 1.00 60.16 193 PRO A N 1
ATOM 1498 C CA . PRO A 1 193 ? -17.303 -12.710 21.341 1.00 60.16 193 PRO A CA 1
ATOM 1499 C C . PRO A 1 193 ? -18.129 -11.437 21.557 1.00 60.16 193 PRO A C 1
ATOM 1501 O O . PRO A 1 193 ? -17.745 -10.525 22.295 1.00 60.16 193 PRO A O 1
ATOM 1504 N N . VAL A 1 194 ? -19.284 -11.385 20.891 1.00 53.41 194 VAL A N 1
ATOM 1505 C CA . VAL A 1 194 ? -20.234 -10.273 20.979 1.00 53.41 194 VAL A CA 1
ATOM 1506 C C . VAL A 1 194 ? -21.151 -10.511 22.183 1.00 53.41 194 VAL A C 1
ATOM 1508 O O . VAL A 1 194 ? -21.839 -11.538 22.211 1.00 53.41 194 VAL A O 1
ATOM 1511 N N . PRO A 1 195 ? -21.230 -9.589 23.162 1.00 45.47 195 PRO A N 1
ATOM 1512 C CA . PRO A 1 195 ? -22.224 -9.678 24.225 1.00 45.47 195 PRO A CA 1
ATOM 1513 C C . PRO A 1 195 ? -23.636 -9.734 23.632 1.00 45.47 195 PRO A C 1
ATOM 1515 O O . PRO A 1 195 ? -24.004 -8.907 22.797 1.00 45.47 195 PRO A O 1
ATOM 1518 N N . ARG A 1 196 ? -24.442 -10.716 24.054 1.00 35.66 196 ARG A N 1
ATOM 1519 C CA . ARG A 1 196 ? -25.802 -10.925 23.519 1.00 35.66 196 ARG A CA 1
ATOM 1520 C C . ARG A 1 196 ? -26.824 -9.879 23.991 1.00 35.66 196 ARG A C 1
ATOM 1522 O O . ARG A 1 196 ? -27.951 -9.880 23.504 1.00 35.66 196 ARG A O 1
ATOM 1529 N N . SER A 1 197 ? -26.453 -8.980 24.902 1.00 38.09 197 SER A N 1
ATOM 1530 C CA . SER A 1 197 ? -27.292 -7.869 25.347 1.00 38.09 197 SER A CA 1
ATOM 1531 C C . SER A 1 197 ? -27.263 -6.703 24.353 1.00 38.09 197 SER A C 1
ATOM 1533 O O . SER A 1 197 ? -26.420 -5.809 24.410 1.00 38.09 197 SER A O 1
ATOM 1535 N N . THR A 1 198 ? -28.269 -6.649 23.478 1.00 37.81 198 THR A N 1
ATOM 1536 C CA . THR A 1 198 ? -28.757 -5.371 22.940 1.00 37.81 198 THR A CA 1
ATOM 1537 C C . THR A 1 198 ? -29.383 -4.548 24.063 1.00 37.81 198 THR A C 1
ATOM 1539 O O . THR A 1 198 ? -30.608 -4.489 24.173 1.00 37.81 198 THR A O 1
ATOM 1542 N N . ASP A 1 199 ? -28.558 -3.891 24.878 1.00 31.89 199 ASP A N 1
ATOM 1543 C CA . ASP A 1 199 ? -29.052 -2.874 25.802 1.00 31.89 199 ASP A CA 1
ATOM 1544 C C . ASP A 1 199 ? -29.093 -1.519 25.094 1.00 31.89 199 ASP A C 1
ATOM 1546 O O . ASP A 1 199 ? -28.095 -0.832 24.882 1.00 31.89 199 ASP A O 1
ATOM 1550 N N . ARG A 1 200 ? -30.286 -1.180 24.605 1.00 37.31 200 ARG A N 1
ATOM 1551 C CA . ARG A 1 200 ? -30.528 -0.055 23.690 1.00 37.31 200 ARG A CA 1
ATOM 1552 C C . ARG A 1 200 ? -30.820 1.251 24.444 1.00 37.31 200 ARG A C 1
ATOM 1554 O O . ARG A 1 200 ? -31.563 2.094 23.940 1.00 37.31 200 ARG A O 1
ATOM 1561 N N . ARG A 1 201 ? -30.299 1.400 25.669 1.00 27.33 201 ARG A N 1
ATOM 1562 C CA . ARG A 1 201 ? -30.591 2.517 26.581 1.00 27.33 201 ARG A CA 1
ATOM 1563 C C . ARG A 1 201 ? -29.325 3.224 27.077 1.00 27.33 201 ARG A C 1
ATOM 1565 O O . ARG A 1 201 ? -28.333 2.594 27.404 1.00 27.33 201 ARG A O 1
ATOM 1572 N N . ALA A 1 202 ? -29.451 4.550 27.181 1.00 30.50 202 ALA A N 1
ATOM 1573 C CA . ALA A 1 202 ? -28.545 5.483 27.857 1.00 30.50 202 ALA A CA 1
ATOM 1574 C C . ALA A 1 202 ? -27.156 5.760 27.232 1.00 30.50 202 ALA A C 1
ATOM 1576 O O . ALA A 1 202 ? -26.137 5.691 27.908 1.00 30.50 202 ALA A O 1
ATOM 1577 N N . PHE A 1 203 ? -27.142 6.296 26.005 1.00 31.33 203 PHE A N 1
ATOM 1578 C CA . PHE A 1 203 ? -26.447 7.580 25.797 1.00 31.33 203 PHE A CA 1
ATOM 1579 C C . PHE A 1 203 ? -27.175 8.412 24.730 1.00 31.33 203 PHE A C 1
ATOM 1581 O O . PHE A 1 203 ? -27.008 8.206 23.529 1.00 31.33 203 PHE A O 1
ATOM 1588 N N . GLN A 1 204 ? -28.051 9.318 25.174 1.00 26.09 204 GLN A N 1
ATOM 1589 C CA . GLN A 1 204 ? -28.754 10.264 24.306 1.00 26.09 204 GLN A CA 1
ATOM 1590 C C . GLN A 1 204 ? -28.043 11.624 24.334 1.00 26.09 204 GLN A C 1
ATOM 1592 O O . GLN A 1 204 ? -28.114 12.309 25.351 1.00 26.09 204 GLN A O 1
ATOM 1597 N N . PRO A 1 205 ? -27.448 12.078 23.223 1.00 28.41 205 PRO A N 1
ATOM 1598 C CA . PRO A 1 205 ? -27.472 13.487 22.871 1.00 28.41 205 PRO A CA 1
ATOM 1599 C C . PRO A 1 205 ? -28.823 13.821 22.209 1.00 28.41 205 PRO A C 1
ATOM 1601 O O . PRO A 1 205 ? -29.343 13.052 21.395 1.00 28.41 205 PRO A O 1
ATOM 1604 N N . THR A 1 206 ? -29.399 14.968 22.566 1.00 29.25 206 THR A N 1
ATOM 1605 C CA . THR A 1 206 ? -30.646 15.520 22.004 1.00 29.25 206 THR A CA 1
ATOM 1606 C C . THR A 1 206 ? -30.523 15.804 20.488 1.00 29.25 206 THR A C 1
ATOM 1608 O O . THR A 1 206 ? -29.415 15.850 19.946 1.00 29.25 206 THR A O 1
ATOM 1611 N N . PRO A 1 207 ? -31.640 15.931 19.741 1.00 34.72 207 PRO A N 1
ATOM 1612 C CA . PRO A 1 207 ? -31.645 15.648 18.307 1.00 34.72 207 PRO A CA 1
ATOM 1613 C C . PRO A 1 207 ? -31.076 16.773 17.425 1.00 34.72 207 PRO A C 1
ATOM 1615 O O . PRO A 1 207 ? -31.727 17.783 17.173 1.00 34.72 207 PRO A O 1
ATOM 1618 N N . GLY A 1 208 ? -29.919 16.506 16.820 1.00 28.66 208 GLY A N 1
ATOM 1619 C CA . GLY A 1 208 ? -29.437 17.142 15.590 1.00 28.66 208 GLY A CA 1
ATOM 1620 C C . GLY A 1 208 ? -28.962 16.051 14.627 1.00 28.66 208 GLY A C 1
ATOM 1621 O O . GLY A 1 208 ? -28.127 15.236 15.005 1.00 28.66 208 GLY A O 1
ATOM 1622 N N . ARG A 1 209 ? -29.541 15.979 13.419 1.00 39.59 209 ARG A N 1
ATOM 1623 C CA . ARG A 1 209 ? -29.471 14.847 12.459 1.00 39.59 209 ARG A CA 1
ATOM 1624 C C . ARG A 1 209 ? -28.053 14.297 12.167 1.00 39.59 209 ARG A C 1
ATOM 1626 O O . ARG A 1 209 ? -27.491 14.580 11.110 1.00 39.59 209 ARG A O 1
ATOM 1633 N N . HIS A 1 210 ? -27.518 13.418 13.015 1.00 35.06 210 HIS A N 1
ATOM 1634 C CA . HIS A 1 210 ? -26.223 12.761 12.795 1.00 35.06 210 HIS A CA 1
ATOM 1635 C C . HIS A 1 210 ? -26.238 11.268 13.155 1.00 35.06 210 HIS A C 1
ATOM 1637 O O . HIS A 1 210 ? -26.994 10.813 14.009 1.00 35.06 210 HIS A O 1
ATOM 1643 N N . CYS A 1 211 ? -25.406 10.489 12.455 1.00 30.19 211 CYS A N 1
ATOM 1644 C CA . CYS A 1 211 ? -25.374 9.029 12.552 1.00 30.19 211 CYS A CA 1
ATOM 1645 C C . CYS A 1 211 ? -24.872 8.566 13.929 1.00 30.19 211 CYS A C 1
ATOM 1647 O O . CYS A 1 211 ? -23.720 8.834 14.290 1.00 30.19 211 CYS A O 1
ATOM 1649 N N . THR A 1 212 ? -25.700 7.818 14.660 1.00 29.59 212 THR A N 1
ATOM 1650 C CA . THR A 1 212 ? -25.340 7.222 15.955 1.00 29.59 212 THR A CA 1
ATOM 1651 C C . THR A 1 212 ? -24.092 6.340 15.843 1.00 29.59 212 THR A C 1
ATOM 1653 O O . THR A 1 212 ? -23.946 5.601 14.869 1.00 29.59 212 THR A O 1
ATOM 1656 N N . PRO A 1 213 ? -23.161 6.380 16.808 1.00 31.34 213 PRO A N 1
ATOM 1657 C CA . PRO A 1 213 ? -22.194 5.308 16.993 1.00 31.34 213 PRO A CA 1
ATOM 1658 C C . PRO A 1 213 ? -22.902 4.077 17.572 1.00 31.34 213 PRO A C 1
ATOM 1660 O O . PRO A 1 213 ? -23.567 4.183 18.598 1.00 31.34 213 PRO A O 1
ATOM 1663 N N . THR A 1 214 ? -22.693 2.903 16.981 1.00 36.00 214 THR A N 1
ATOM 1664 C CA . THR A 1 214 ? -22.883 1.634 17.693 1.00 36.00 214 THR A CA 1
ATOM 1665 C C . THR A 1 214 ? -21.527 1.247 18.284 1.00 36.00 214 THR A C 1
ATOM 1667 O O . THR A 1 214 ? -20.693 0.657 17.599 1.00 36.00 214 THR A O 1
ATOM 1670 N N . VAL A 1 215 ? -21.276 1.625 19.541 1.00 33.00 215 VAL A N 1
ATOM 1671 C CA . VAL A 1 215 ? -20.116 1.128 20.298 1.00 33.00 215 VAL A CA 1
ATOM 1672 C C . VAL A 1 215 ? -20.428 -0.295 20.753 1.00 33.00 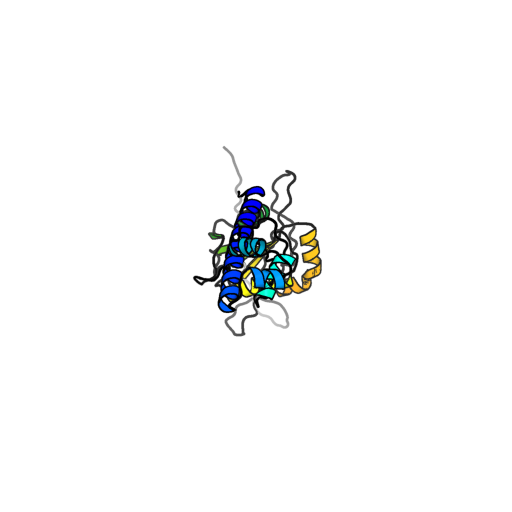215 VAL A C 1
ATOM 1674 O O . VAL A 1 215 ? -21.477 -0.549 21.340 1.00 33.00 215 VAL A O 1
ATOM 1677 N N . ARG A 1 216 ? -19.532 -1.240 20.458 1.00 43.12 216 ARG A N 1
ATOM 1678 C CA . ARG A 1 216 ? -19.619 -2.623 20.937 1.00 43.12 216 ARG A CA 1
ATOM 1679 C C . ARG A 1 216 ? -18.377 -2.934 21.752 1.00 43.12 216 ARG A C 1
ATOM 1681 O O . ARG A 1 216 ? -17.293 -3.072 21.194 1.00 43.12 216 ARG A O 1
ATOM 1688 N N . HIS A 1 217 ? -18.550 -3.064 23.061 1.00 32.94 217 HIS A N 1
ATOM 1689 C CA . HIS A 1 217 ? -17.531 -3.668 23.909 1.00 32.94 217 HIS A CA 1
ATOM 1690 C C . HIS A 1 217 ? -17.476 -5.168 23.608 1.00 32.94 217 HIS A C 1
ATOM 1692 O O . HIS A 1 217 ? -18.515 -5.819 23.497 1.00 32.94 217 HIS A O 1
ATOM 1698 N N . MET A 1 218 ? -16.270 -5.705 23.438 1.00 41.88 218 MET A N 1
ATOM 1699 C CA . MET A 1 218 ? -16.040 -7.113 23.118 1.00 41.88 218 MET A CA 1
ATOM 1700 C C . MET A 1 218 ? -14.933 -7.654 24.020 1.00 41.88 218 MET A C 1
ATOM 1702 O O . MET A 1 218 ? -13.949 -6.966 24.303 1.00 41.88 218 MET A O 1
ATOM 1706 N N . HIS A 1 219 ? -15.094 -8.893 24.476 1.00 33.91 219 HIS A N 1
ATOM 1707 C CA . HIS A 1 219 ? -14.089 -9.598 25.261 1.00 33.91 219 HIS A CA 1
ATOM 1708 C C . HIS A 1 219 ? -13.696 -10.876 24.527 1.00 33.91 219 HIS A C 1
ATOM 1710 O O . HIS A 1 219 ? -14.407 -11.875 24.581 1.00 33.91 219 HIS A O 1
ATOM 1716 N N . GLY A 1 220 ? -12.541 -10.845 23.861 1.00 30.78 220 GLY A N 1
ATOM 1717 C CA . GLY A 1 220 ? -11.847 -12.067 23.472 1.00 30.78 220 GLY A CA 1
ATOM 1718 C C . GLY A 1 220 ? -11.357 -12.779 24.729 1.00 30.78 220 GLY A C 1
ATOM 1719 O O . GLY A 1 220 ? -10.532 -12.234 25.460 1.00 30.78 220 GLY A O 1
ATOM 1720 N N . CYS A 1 221 ? -11.884 -13.974 24.985 1.00 31.86 221 CYS A N 1
ATOM 1721 C CA . CYS A 1 221 ? -11.372 -14.877 26.005 1.00 31.86 221 CYS A CA 1
ATOM 1722 C C . CYS A 1 221 ? -10.663 -16.024 25.281 1.00 31.86 221 CYS A C 1
ATOM 1724 O O . CYS A 1 221 ? -11.320 -16.878 24.688 1.00 31.86 221 CYS A O 1
ATOM 1726 N N . THR A 1 222 ? -9.330 -16.036 25.286 1.00 34.00 222 THR A N 1
ATOM 1727 C CA . THR A 1 222 ? -8.587 -17.241 24.900 1.00 34.00 222 THR A CA 1
ATOM 1728 C C . THR A 1 222 ? -8.812 -18.302 25.974 1.00 34.00 222 THR A C 1
ATOM 1730 O O . THR A 1 222 ? -8.588 -17.984 27.145 1.00 34.00 222 THR A O 1
ATOM 1733 N N . PRO A 1 223 ? -9.202 -19.543 25.630 1.00 31.08 223 PRO A N 1
ATOM 1734 C CA . PRO A 1 223 ? -9.251 -20.625 26.602 1.00 31.08 223 PRO A CA 1
ATOM 1735 C C . PRO A 1 223 ? -7.822 -20.934 27.058 1.00 31.08 223 PRO A C 1
ATOM 1737 O O . PRO A 1 223 ? -7.052 -21.592 26.358 1.00 31.08 223 PRO A O 1
ATOM 1740 N N . SER A 1 224 ? -7.445 -20.401 28.218 1.00 32.75 224 SER A N 1
ATOM 1741 C CA . SER A 1 224 ? -6.179 -20.720 28.857 1.00 32.75 224 SER A CA 1
ATOM 1742 C C . SER A 1 224 ? -6.211 -22.146 29.394 1.00 32.75 224 SER A C 1
ATOM 1744 O O . SER A 1 224 ? -7.200 -22.577 29.987 1.00 32.75 224 SER A O 1
ATOM 1746 N N . VAL A 1 225 ? -5.081 -22.823 29.207 1.00 30.02 225 VAL A N 1
ATOM 1747 C CA . VAL A 1 225 ? -4.660 -24.077 29.841 1.00 30.02 225 VAL A CA 1
ATOM 1748 C C . VAL A 1 225 ? -5.201 -24.232 31.273 1.00 30.02 225 VAL A C 1
ATOM 1750 O O . VAL A 1 225 ? -5.196 -23.286 32.062 1.00 30.02 225 VAL A O 1
ATOM 1753 N N . GLN A 1 226 ? -5.652 -25.445 31.599 1.00 31.20 226 GLN A N 1
ATOM 1754 C CA . GLN A 1 226 ? -6.092 -25.840 32.939 1.00 31.20 226 GLN A CA 1
ATOM 1755 C C . GLN A 1 226 ? -4.963 -25.641 33.970 1.00 31.20 226 GLN A C 1
ATOM 1757 O O . GLN A 1 226 ? -3.859 -26.116 33.741 1.00 31.20 226 GLN A O 1
ATOM 1762 N N . GLU A 1 227 ? -5.238 -25.022 35.123 1.00 25.69 227 GLU A N 1
ATOM 1763 C CA . GLU A 1 227 ? -5.433 -25.749 36.393 1.00 25.69 227 GLU A CA 1
ATOM 1764 C C . GLU A 1 227 ? -5.645 -24.827 37.620 1.00 25.69 227 GLU A C 1
ATOM 1766 O O . GLU A 1 227 ? -4.942 -23.847 37.832 1.00 25.69 227 GLU A O 1
ATOM 1771 N N . ARG A 1 228 ? -6.633 -25.217 38.442 1.00 27.08 228 ARG A N 1
ATOM 1772 C CA . ARG A 1 228 ? -6.724 -25.136 39.919 1.00 27.08 228 ARG A CA 1
ATOM 1773 C C . ARG A 1 228 ? -6.171 -23.901 40.670 1.00 27.08 228 ARG A C 1
ATOM 1775 O O . ARG A 1 228 ? -4.990 -23.851 40.994 1.00 27.08 228 ARG A O 1
ATOM 1782 N N . ALA A 1 229 ? -7.085 -23.080 41.204 1.00 21.50 229 ALA A N 1
ATOM 1783 C CA . ALA A 1 229 ? -6.964 -22.493 42.551 1.00 21.50 229 ALA A CA 1
ATOM 1784 C C . ALA A 1 229 ? -8.343 -22.092 43.143 1.00 21.50 229 ALA A C 1
ATOM 1786 O O . ALA A 1 229 ? -9.102 -21.378 42.498 1.00 21.50 229 ALA A O 1
ATOM 1787 N N . THR A 1 230 ? -8.629 -22.589 44.356 1.00 23.72 230 THR A N 1
ATOM 1788 C CA . THR A 1 230 ? -9.515 -22.050 45.425 1.00 23.72 230 THR A CA 1
ATOM 1789 C C . THR A 1 230 ? -10.920 -21.465 45.120 1.00 23.72 230 THR A C 1
ATOM 1791 O O . THR A 1 230 ? -11.069 -20.346 44.646 1.00 23.72 230 THR A O 1
ATOM 1794 N N . GLU A 1 231 ? -11.962 -22.217 45.523 1.00 21.41 231 GLU A N 1
ATOM 1795 C CA . GLU A 1 231 ? -12.887 -21.906 46.653 1.00 21.41 231 GLU A CA 1
ATOM 1796 C C . GLU A 1 231 ? -13.328 -20.422 46.863 1.00 21.41 231 GLU A C 1
ATOM 1798 O O . GLU A 1 231 ? -12.491 -19.544 47.028 1.00 21.41 231 GLU A O 1
ATOM 1803 N N . VAL A 1 232 ? -14.623 -20.040 46.917 1.00 22.52 232 VAL A N 1
ATOM 1804 C CA . VAL A 1 232 ? -15.549 -20.234 48.068 1.00 22.52 232 VAL A CA 1
ATOM 1805 C C . VAL A 1 232 ? -17.017 -19.824 47.721 1.00 22.52 232 VAL A C 1
ATOM 1807 O O . VAL A 1 232 ? -17.273 -18.695 47.317 1.00 22.52 232 VAL A O 1
ATOM 1810 N N . VAL A 1 233 ? -17.979 -20.736 47.967 1.00 22.20 233 VAL A N 1
ATOM 1811 C CA . VAL A 1 233 ? -19.370 -20.551 48.494 1.00 22.20 233 VAL A CA 1
ATOM 1812 C C . VAL A 1 233 ? -20.402 -19.612 47.797 1.00 22.20 233 VAL A C 1
ATOM 1814 O O . VAL A 1 233 ? -20.348 -18.396 47.951 1.00 22.20 233 VAL A O 1
ATOM 1817 N N . ARG A 1 234 ? -21.502 -20.189 47.248 1.00 23.97 234 ARG A N 1
ATOM 1818 C CA . ARG A 1 234 ? -22.877 -20.189 47.856 1.00 23.97 234 ARG A CA 1
ATOM 1819 C C . ARG A 1 234 ? -23.935 -21.064 47.126 1.00 23.97 234 ARG A C 1
ATOM 1821 O O . ARG A 1 234 ? -24.218 -20.842 45.959 1.00 23.97 234 ARG A O 1
ATOM 1828 N N . SER A 1 235 ? -24.575 -21.961 47.900 1.00 24.28 235 SER A N 1
ATOM 1829 C CA . SER A 1 235 ? -25.975 -22.483 47.842 1.00 24.28 235 SER A CA 1
ATOM 1830 C C . SER A 1 235 ? -26.642 -22.845 46.492 1.00 24.28 235 SER A C 1
ATOM 1832 O O . SER A 1 235 ? -26.847 -21.979 45.648 1.00 24.28 235 SER A O 1
ATOM 1834 N N . SER A 1 236 ? -27.262 -24.030 46.357 1.00 25.81 236 SER A N 1
ATOM 1835 C CA . SER A 1 236 ? -28.637 -24.223 46.881 1.00 25.81 236 SER A CA 1
ATOM 1836 C C . SER A 1 236 ? -29.193 -25.675 46.867 1.00 25.81 236 SER A C 1
ATOM 1838 O O . SER A 1 236 ? -29.057 -26.386 45.884 1.00 25.81 236 SER A O 1
ATOM 1840 N N . VAL A 1 237 ? -29.936 -26.001 47.944 1.00 30.61 237 VAL A N 1
ATOM 1841 C CA . VAL A 1 237 ? -31.165 -26.845 48.043 1.00 30.61 237 VAL A CA 1
ATOM 1842 C C . VAL A 1 237 ? -31.126 -28.387 47.871 1.00 30.61 237 VAL A C 1
ATOM 1844 O O . VAL A 1 237 ? -30.892 -28.911 46.791 1.00 30.61 237 VAL A O 1
ATOM 1847 N N . GLY A 1 238 ? -31.606 -29.074 48.931 1.00 28.53 238 GLY A N 1
ATOM 1848 C CA . GLY A 1 238 ? -32.267 -30.401 48.916 1.00 28.53 238 GLY A CA 1
ATOM 1849 C C . GLY A 1 238 ? -31.458 -31.559 49.533 1.00 28.53 238 GLY A C 1
ATOM 1850 O O . GLY A 1 238 ? -30.371 -31.841 49.054 1.00 28.53 238 GLY A O 1
ATOM 1851 N N . GLY A 1 239 ? -31.910 -32.298 50.561 1.00 28.86 239 GLY A N 1
ATOM 1852 C CA . GLY A 1 239 ? -33.096 -32.186 51.435 1.00 28.86 239 GLY A CA 1
ATOM 1853 C C . GLY A 1 239 ? -33.229 -33.403 52.391 1.00 28.86 239 GLY A C 1
ATOM 1854 O O . GLY A 1 239 ? -32.525 -34.382 52.186 1.00 28.86 239 GLY A O 1
ATOM 1855 N N . HIS A 1 240 ? -34.171 -33.360 53.361 1.00 31.34 240 HIS A N 1
ATOM 1856 C CA . HIS A 1 240 ? -34.554 -34.447 54.317 1.00 31.34 240 HIS A CA 1
ATOM 1857 C C . HIS A 1 240 ? -33.461 -34.857 55.355 1.00 31.34 240 HIS A C 1
ATOM 1859 O O . HIS A 1 240 ? -32.281 -34.802 55.047 1.00 31.34 240 HIS A O 1
ATOM 1865 N N . THR A 1 241 ? -33.716 -35.217 56.630 1.00 33.41 241 THR A N 1
ATOM 1866 C CA . THR A 1 241 ? -34.934 -35.507 57.443 1.00 33.41 241 THR A CA 1
ATOM 1867 C C . THR A 1 241 ? -34.632 -35.360 58.955 1.00 33.41 241 THR A C 1
ATOM 1869 O O . THR A 1 241 ? -33.531 -35.726 59.328 1.00 33.41 241 THR A O 1
ATOM 1872 N N . ALA A 1 242 ? -35.626 -34.956 59.783 1.00 32.44 242 ALA A N 1
ATOM 1873 C CA . ALA A 1 242 ? -35.886 -35.288 61.222 1.00 32.44 242 ALA A CA 1
ATOM 1874 C C . ALA A 1 242 ? -34.726 -35.260 62.284 1.00 32.44 242 ALA A C 1
ATOM 1876 O O . ALA A 1 242 ? -33.602 -35.623 61.995 1.00 32.44 242 ALA A O 1
ATOM 1877 N N . ARG A 1 243 ? -34.881 -34.944 63.588 1.00 38.34 243 ARG A N 1
ATOM 1878 C CA . ARG A 1 243 ? -36.027 -34.683 64.505 1.00 38.34 243 ARG A CA 1
ATOM 1879 C C . ARG A 1 243 ? -35.545 -33.775 65.707 1.00 38.34 243 ARG A C 1
ATOM 1881 O O . ARG A 1 243 ? -34.595 -33.038 65.470 1.00 38.34 243 ARG A O 1
ATOM 1888 N N . PRO A 1 244 ? -36.180 -33.651 66.908 1.00 48.81 244 PRO A N 1
ATOM 1889 C CA . PRO A 1 244 ? -36.393 -32.339 67.555 1.00 48.81 244 PRO A CA 1
ATOM 1890 C C . PRO A 1 244 ? -35.508 -32.011 68.784 1.00 48.81 244 PRO A C 1
ATOM 1892 O O . PRO A 1 244 ? -34.918 -32.906 69.382 1.00 48.81 244 PRO A O 1
ATOM 1895 N N . GLY A 1 245 ? -35.553 -30.753 69.263 1.00 34.28 245 GLY A N 1
ATOM 1896 C CA . GLY A 1 245 ? -35.102 -30.404 70.623 1.00 34.28 245 GLY A CA 1
ATOM 1897 C C . GLY A 1 245 ? -35.114 -28.909 71.007 1.00 34.28 245 GLY A C 1
ATOM 1898 O O . GLY A 1 245 ? -34.349 -28.131 70.460 1.00 34.28 245 GLY A O 1
ATOM 1899 N N . CYS A 1 246 ? -35.930 -28.569 72.013 1.00 31.47 246 CYS A N 1
ATOM 1900 C CA . CYS A 1 246 ? -35.771 -27.495 73.017 1.00 31.47 246 CYS A CA 1
ATOM 1901 C C . CYS A 1 246 ? -35.715 -25.978 72.663 1.00 31.47 246 CYS A C 1
ATOM 1903 O O . CYS A 1 246 ? -34.722 -25.438 72.193 1.00 31.47 246 CYS A O 1
ATOM 1905 N N . SER A 1 247 ? -36.764 -25.293 73.153 1.00 36.62 247 SER A N 1
ATOM 1906 C CA . SER A 1 247 ? -36.769 -24.035 73.944 1.00 36.62 247 SER A CA 1
ATOM 1907 C C . SER A 1 247 ? -36.210 -22.712 73.386 1.00 36.62 247 SER A C 1
ATOM 1909 O O . SER A 1 247 ? -35.011 -22.528 73.209 1.00 36.62 247 SER A O 1
ATOM 1911 N N . ALA A 1 248 ? -37.106 -21.719 73.312 1.00 38.12 248 ALA A N 1
ATOM 1912 C CA . ALA A 1 248 ? -36.793 -20.287 73.242 1.00 38.12 248 ALA A CA 1
ATOM 1913 C C . ALA A 1 248 ? -36.241 -19.734 74.579 1.00 38.12 248 ALA A C 1
ATOM 1915 O O . ALA A 1 248 ? -36.381 -20.379 75.621 1.00 38.12 248 ALA A O 1
ATOM 1916 N N . PRO A 1 249 ? -35.746 -18.483 74.585 1.00 53.66 249 PRO A N 1
ATOM 1917 C CA . PRO A 1 249 ? -36.582 -17.440 75.192 1.00 53.66 249 PRO A CA 1
ATOM 1918 C C . PRO A 1 249 ? -36.768 -16.172 74.334 1.00 53.66 249 PRO A C 1
ATOM 1920 O O . PRO A 1 249 ? -36.109 -15.945 73.323 1.00 53.66 249 PRO A O 1
ATOM 1923 N N . ARG A 1 250 ? -37.730 -15.348 74.762 1.00 38.66 250 ARG A N 1
ATOM 1924 C CA . ARG A 1 250 ? -38.089 -14.035 74.195 1.00 38.66 250 ARG A CA 1
ATOM 1925 C C . ARG A 1 250 ? -37.061 -12.969 74.608 1.00 38.66 250 ARG A C 1
ATOM 1927 O O . ARG A 1 250 ? -36.569 -13.066 75.725 1.00 38.66 250 ARG A O 1
ATOM 1934 N N . CYS A 1 251 ? -36.892 -11.900 73.814 1.00 32.47 251 CYS A N 1
ATOM 1935 C CA . CYS A 1 251 ? -37.012 -10.514 74.317 1.00 32.47 251 CYS A CA 1
ATOM 1936 C C . CYS A 1 251 ? -36.962 -9.413 73.228 1.00 32.47 251 CYS A C 1
ATOM 1938 O O . CYS A 1 251 ? -36.067 -9.382 72.394 1.00 32.47 251 CYS A O 1
ATOM 1940 N N . SER A 1 252 ? -37.938 -8.497 73.316 1.00 35.38 252 SER A N 1
ATOM 1941 C CA . SER A 1 252 ? -37.902 -7.048 73.002 1.00 35.38 252 SER A CA 1
ATOM 1942 C C . SER A 1 252 ? -37.189 -6.493 71.748 1.00 35.38 252 SER A C 1
ATOM 1944 O O . SER A 1 252 ? -35.970 -6.356 71.715 1.00 35.38 252 SER A O 1
ATOM 1946 N N . ALA A 1 253 ? -37.994 -5.927 70.837 1.00 35.78 253 ALA A N 1
ATOM 1947 C CA . ALA A 1 253 ? -37.689 -4.634 70.196 1.00 35.78 253 ALA A CA 1
ATOM 1948 C C . ALA A 1 253 ? -37.952 -3.490 71.216 1.00 35.78 253 ALA A C 1
ATOM 1950 O O . ALA A 1 253 ? -38.708 -3.727 72.165 1.00 35.78 253 ALA A O 1
ATOM 1951 N N . PRO A 1 254 ? -37.348 -2.288 71.096 1.00 45.41 254 PRO A N 1
ATOM 1952 C CA . PRO A 1 254 ? -37.600 -1.336 69.997 1.00 45.41 254 PRO A CA 1
ATOM 1953 C C . PRO A 1 254 ? -36.264 -0.838 69.351 1.00 45.41 254 PRO A C 1
ATOM 1955 O O . PRO A 1 254 ? -35.239 -1.472 69.557 1.00 45.41 254 PRO A O 1
ATOM 1958 N N . ALA A 1 255 ? -36.159 0.207 68.511 1.00 33.44 255 ALA A N 1
ATOM 1959 C CA . ALA A 1 255 ? -37.111 1.270 68.173 1.00 33.44 255 ALA A CA 1
ATOM 1960 C C . ALA A 1 255 ? -36.973 1.853 66.742 1.00 33.44 255 ALA A C 1
ATOM 1962 O O . ALA A 1 255 ? -36.053 1.557 65.987 1.00 33.44 255 ALA A O 1
ATOM 1963 N N . LEU A 1 256 ? -37.927 2.727 66.415 1.00 32.91 256 LEU A N 1
ATOM 1964 C CA . LEU A 1 256 ? -37.997 3.636 65.270 1.00 32.91 256 LEU A CA 1
ATOM 1965 C C . LEU A 1 256 ? -37.041 4.837 65.420 1.00 32.91 256 LEU A C 1
ATOM 1967 O O . LEU A 1 256 ? -37.016 5.459 66.479 1.00 32.91 256 LEU A O 1
ATOM 1971 N N . TYR A 1 257 ? -36.426 5.295 64.323 1.00 27.31 257 TYR A N 1
ATOM 1972 C CA . TYR A 1 257 ? -36.157 6.728 64.151 1.00 27.31 257 TYR A CA 1
ATOM 1973 C C . TYR A 1 257 ? -36.471 7.182 62.723 1.00 27.31 257 TYR A C 1
ATOM 1975 O O . TYR A 1 257 ? -36.048 6.577 61.740 1.00 27.31 257 TYR A O 1
ATOM 1983 N N . ARG A 1 258 ? -37.267 8.248 62.617 1.00 36.16 258 ARG A N 1
ATOM 1984 C CA . ARG A 1 258 ? -37.740 8.844 61.365 1.00 36.16 258 ARG A CA 1
ATOM 1985 C C . ARG A 1 258 ? -37.791 10.351 61.599 1.00 36.16 258 ARG A C 1
ATOM 1987 O O . ARG A 1 258 ? -38.610 10.797 62.394 1.00 36.16 258 ARG A O 1
ATOM 1994 N N . ALA A 1 259 ? -36.954 11.126 60.917 1.00 35.78 259 ALA A N 1
ATOM 1995 C CA . ALA A 1 259 ? -36.977 12.586 61.000 1.00 35.78 259 ALA A CA 1
ATOM 1996 C C . ALA A 1 259 ? -37.078 13.202 59.600 1.00 35.78 259 ALA A C 1
ATOM 1998 O O . ALA A 1 259 ? -36.404 12.779 58.662 1.00 35.78 259 ALA A O 1
ATOM 1999 N N . ARG A 1 260 ? -37.980 14.177 59.465 1.00 36.44 260 ARG A N 1
ATOM 2000 C CA . ARG A 1 260 ? -38.257 14.933 58.240 1.00 36.44 260 ARG A CA 1
ATOM 2001 C C . ARG A 1 260 ? -37.558 16.296 58.295 1.00 36.44 260 ARG A C 1
ATOM 2003 O O . ARG A 1 260 ? -37.590 16.952 59.325 1.00 36.44 260 ARG A O 1
ATOM 2010 N N . SER A 1 261 ? -37.031 16.711 57.147 1.00 36.25 261 SER A N 1
ATOM 2011 C CA . SER A 1 261 ? -37.344 17.969 56.440 1.00 36.25 261 SER A CA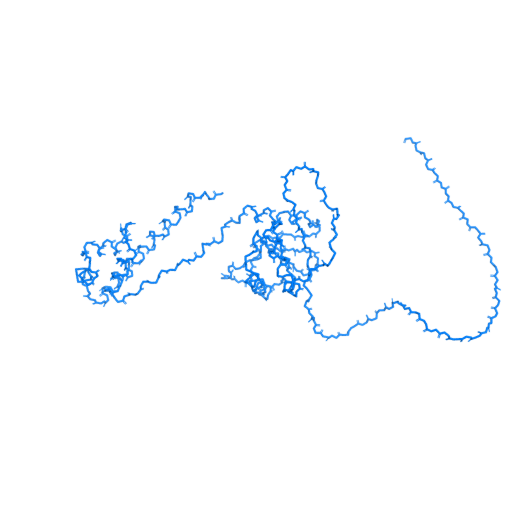 1
ATOM 2012 C C . SER A 1 261 ? -37.693 19.248 57.232 1.00 36.25 261 SER A C 1
ATOM 2014 O O . SER A 1 261 ? -38.762 19.311 57.839 1.00 36.25 261 SER A O 1
ATOM 2016 N N . ARG A 1 262 ? -36.914 20.322 57.002 1.00 41.12 262 ARG A N 1
ATOM 2017 C CA . ARG A 1 262 ? -37.311 21.703 56.587 1.00 41.12 262 ARG A CA 1
ATOM 2018 C C . ARG A 1 262 ? -36.021 22.535 56.407 1.00 41.12 262 ARG A C 1
ATOM 2020 O O . ARG A 1 262 ? -35.102 22.360 57.191 1.00 41.12 262 ARG A O 1
ATOM 2027 N N . ILE A 1 263 ? -35.784 23.169 55.255 1.00 40.38 263 ILE A N 1
ATOM 2028 C CA . ILE A 1 263 ? -36.249 24.512 54.834 1.00 40.38 263 ILE A CA 1
ATOM 2029 C C . ILE A 1 263 ? -35.766 25.629 55.772 1.00 40.38 263 ILE A C 1
ATOM 2031 O O . ILE A 1 263 ? -36.429 25.911 56.768 1.00 40.38 263 ILE A O 1
ATOM 2035 N N . THR A 1 264 ? -34.678 26.284 55.362 1.00 61.12 264 THR A N 1
ATOM 2036 C CA . THR A 1 264 ? -34.622 27.712 54.974 1.00 61.12 264 THR A CA 1
ATOM 2037 C C . THR A 1 264 ? -33.643 27.837 53.815 1.00 61.12 264 THR A C 1
ATOM 2039 O O . THR A 1 264 ? -32.638 27.093 53.868 1.00 61.12 264 THR A O 1
#

Foldseek 3Di:
DCDPVNVVVVVLVVLLVVQQVLLCVLVVLCVVVVHQLCQLQVQLVHHSVVNVCSNRSNDSDDDPSSSQSSQVSSPHGDDDDDDDDDPPPDDPLQVVLVVVLVVPDDPQKDKDAQAFQDDPPGNDGARMWIDRPPWIEGEDEAAADDDVVVVLVSVVVSCVRHRHPHYAYFYAPDPRVVVVCVVCVVVCCLSWPFPPDPPVDDDDDPDDDDGDGPGTDTDDDDPDDDDDDDDDDDDDDDDDDDDDDDDDDDDDDDDDDDDDDDDD

Radius of gyration: 33.88 Å; chains: 1; bounding box: 65×63×110 Å

Secondary structure (DSSP, 8-state):
---HHHHHHHHHHHHHHHHHHHHHHHHHHHHHTT--HHHHHHHHTS-HHHHHHHHTT--TT--HHHHHHHHHTTT------PPPPSPPS--HHHHHHHHHHHTTS-TTSEEEEEEE-SSTT---EEEEEEESSSS-EEEEEES--S-HHHHHHHHHHHHHTSS-SEEEEEE---HHHHHHHHHTHHHHHHHS---S-----S------S-PPP---------------------------------------------------

pLDDT: mean 72.69, std 26.1, range [21.41, 98.5]

Sequence (264 aa):
MPSREGRFEQATLAARRGLVRFGEEVRRARLDAGLSQTRAGLSAGVSHTQVSRIEAGSSAHIGIVQLARVAAAVGLDLSIRAYPGPDPIRDLGHLRLLERFRSTLGERLDWRVEVPLRGPRDQRAWDAVIFGAGKPIGVEAETRLADIQRLERRIALKQRDSHVERVIVVVADTRWNRDALRTASSALALAFPVPRSTDRRAFQPTPGRHCTPTVRHMHGCTPSVQERATEVVRSSVGGHTARPGCSAPRCSAPALYRARSRIT